Protein 5IW9 (pdb70)

Nearest PDB structures (foldseek):
  5iw9-assembly1_B  TM=9.169E-01  e=1.504E-21  Tequatrovirus T4
  6gj1-assembly1_D  TM=9.034E-01  e=1.159E-07  Escherichia coli
  2xkl-assembly1_A-2  TM=6.663E-01  e=7.249E-01  Mus musculus
  1lc0-assembly1_A  TM=6.093E-01  e=3.597E+00  Rattus norvegicus
  1gcu-assembly1_A  TM=3.928E-01  e=1.187E+00  Rattus norvegicus

Foldseek 3Di:
DDDDDPPVDDDVADPCPCVVVVVVVVVLVVQLVCQAPDDQCPDVVHNRGHFHDDQVLLVDDPCSQVVRQVRSVVNCVVRPVQWDDWGWTWDQPNVQSKIKIKIWTAGPVGRPDIDIDIDIGHD/DDPPPCVDVVHDPCVVVVVVVVVVVLVVQLVVQAPDDQCPPVVHNRGHFPDAQCLLQDDPCSQVVRQVRSVVNCVVRPVQWDDWGWGWDDDNVQSKIWIKIWTAGNVDRPDIDIDIDMGHHD

Organism: Enterobacteria phage T4 (NCBI:txid10665)

B-factor: mean 72.75, std 33.21, range [28.16, 224.14]

GO terms:
  GO:0098025 virus tail, baseplate (C, IDA)

Structure (mmCIF, N/CA/C/O backbone):
data_5IW9
#
_entry.id   5IW9
#
_cell.length_a   69.859
_cell.length_b   69.859
_cell.length_c   222.179
_cell.angle_alpha   90.00
_cell.angle_beta   90.00
_cell.angle_gamma   90.00
#
_symmetry.space_group_name_H-M   'P 41 2 2'
#
loop_
_entity.id
_entity.type
_entity.pdbx_description
1 polymer 'Baseplate wedge protein gp25'
2 water water
#
loop_
_atom_site.group_PDB
_atom_site.id
_atom_site.type_symbol
_atom_site.label_atom_id
_atom_site.label_alt_id
_atom_site.label_comp_id
_atom_site.label_asym_id
_atom_site.label_entity_id
_atom_site.label_seq_id
_atom_site.pdbx_PDB_ins_code
_atom_site.Cartn_x
_atom_site.Cartn_y
_atom_site.Cartn_z
_atom_site.occupancy
_atom_site.B_iso_or_equiv
_atom_site.auth_seq_id
_atom_site.auth_comp_id
_atom_site.auth_asym_id
_atom_site.auth_atom_id
_atom_site.pdbx_PDB_model_num
ATOM 1 N N . ASN A 1 2 ? 6.969 -49.298 36.003 1.00 112.92 3 ASN A N 1
ATOM 2 C CA . ASN A 1 2 ? 8.273 -49.010 35.414 1.00 120.38 3 ASN A CA 1
ATOM 3 C C . ASN A 1 2 ? 8.293 -47.621 34.767 1.00 128.65 3 ASN A C 1
ATOM 4 O O . ASN A 1 2 ? 9.133 -46.784 35.104 1.00 121.06 3 ASN A O 1
ATOM 9 N N . ILE A 1 3 ? 7.362 -47.377 33.848 1.00 140.97 4 ILE A N 1
ATOM 10 C CA . ILE A 1 3 ? 7.259 -46.105 33.140 1.00 141.04 4 ILE A CA 1
ATOM 11 C C . ILE A 1 3 ? 5.785 -45.778 32.949 1.00 133.79 4 ILE A C 1
ATOM 12 O O . ILE A 1 3 ? 5.013 -46.621 32.481 1.00 141.30 4 ILE A O 1
ATOM 17 N N . ASN A 1 4 ? 5.394 -44.560 33.321 1.00 119.50 5 ASN A N 1
ATOM 18 C CA . ASN A 1 4 ? 4.051 -44.058 33.047 1.00 106.23 5 ASN A CA 1
ATOM 19 C C . ASN A 1 4 ? 4.020 -43.544 31.613 1.00 104.07 5 ASN A C 1
ATOM 20 O O . ASN A 1 4 ? 4.642 -42.524 31.300 1.00 99.92 5 ASN A O 1
ATOM 25 N N . LYS A 1 5 ? 3.300 -44.250 30.741 1.00 103.80 6 LYS A N 1
ATOM 26 C CA . LYS A 1 5 ? 3.339 -43.960 29.314 1.00 106.47 6 LYS A CA 1
ATOM 27 C C . LYS A 1 5 ? 2.783 -42.571 29.014 1.00 103.59 6 LYS A C 1
ATOM 28 O O . LYS A 1 5 ? 1.824 -42.107 29.636 1.00 100.15 6 LYS A O 1
ATOM 34 N N . LEU A 1 6 ? 3.405 -41.909 28.042 1.00 106.14 7 LEU A N 1
ATOM 35 C CA . LEU A 1 6 ? 3.043 -40.562 27.621 1.00 106.46 7 LEU A CA 1
ATOM 36 C C . LEU A 1 6 ? 2.271 -40.653 26.311 1.00 112.29 7 LEU A C 1
ATOM 37 O O . LEU A 1 6 ? 2.774 -41.211 25.329 1.00 113.42 7 LEU A O 1
ATOM 42 N N . TYR A 1 7 ? 1.052 -40.109 26.296 1.00 113.37 8 TYR A N 1
ATOM 43 C CA . TYR A 1 7 ? 0.193 -40.161 25.112 1.00 124.97 8 TYR A CA 1
ATOM 44 C C . TYR A 1 7 ? 0.698 -39.139 24.097 1.00 134.39 8 TYR A C 1
ATOM 45 O O . TYR A 1 7 ? 0.232 -37.999 24.017 1.00 134.20 8 TYR A O 1
ATOM 54 N N . SER A 1 8 ? 1.685 -39.562 23.309 1.00 145.80 9 SER A N 1
ATOM 55 C CA . SER A 1 8 ? 2.205 -38.768 22.206 1.00 159.73 9 SER A CA 1
ATOM 56 C C . SER A 1 8 ? 1.724 -39.275 20.853 1.00 179.33 9 SER A C 1
ATOM 57 O O . SER A 1 8 ? 2.253 -38.855 19.819 1.00 182.16 9 SER A O 1
ATOM 60 N N . ASP A 1 9 ? 0.734 -40.171 20.841 1.00 192.46 10 ASP A N 1
ATOM 61 C CA . ASP A 1 9 ? 0.205 -40.681 19.580 1.00 207.09 10 ASP A CA 1
ATOM 62 C C . ASP A 1 9 ? -0.528 -39.589 18.810 1.00 205.88 10 ASP A C 1
ATOM 63 O O . ASP A 1 9 ? -0.448 -39.531 17.577 1.00 214.89 10 ASP A O 1
ATOM 68 N N . ILE A 1 10 ? -1.248 -38.721 19.516 1.00 193.66 11 ILE A N 1
ATOM 69 C CA . ILE A 1 10 ? -1.919 -37.565 18.929 1.00 186.53 11 ILE A CA 1
ATOM 70 C C . ILE A 1 10 ? -1.443 -36.340 19.699 1.00 175.55 11 ILE A C 1
ATOM 71 O O . ILE A 1 10 ? -1.750 -36.194 20.888 1.00 168.48 11 ILE A O 1
ATOM 76 N N . ASP A 1 11 ? -0.695 -35.463 19.029 1.00 175.19 12 ASP A N 1
ATOM 77 C CA . ASP A 1 11 ? -0.120 -34.309 19.708 1.00 165.11 12 ASP A CA 1
ATOM 78 C C . ASP A 1 11 ? 0.225 -33.208 18.712 1.00 172.80 12 ASP A C 1
ATOM 79 O O . ASP A 1 11 ? 1.352 -33.164 18.200 1.00 173.13 12 ASP A O 1
ATOM 84 N N . PRO A 1 12 ? -0.711 -32.304 18.405 1.00 124.17 13 PRO A N 1
ATOM 85 C CA . PRO A 1 12 ? -0.403 -31.211 17.473 1.00 125.91 13 PRO A CA 1
ATOM 86 C C . PRO A 1 12 ? 0.015 -29.930 18.180 1.00 127.75 13 PRO A C 1
ATOM 87 O O . PRO A 1 12 ? 1.211 -29.649 18.314 1.00 121.31 13 PRO A O 1
ATOM 91 N N . GLU A 1 13 ? -0.961 -29.142 18.637 1.00 134.55 14 GLU A N 1
ATOM 92 C CA . GLU A 1 13 ? -0.669 -27.851 19.249 1.00 136.42 14 GLU A CA 1
ATOM 93 C C . GLU A 1 13 ? -0.119 -27.970 20.664 1.00 131.48 14 GLU A C 1
ATOM 94 O O . GLU A 1 13 ? 0.300 -26.956 21.234 1.00 132.23 14 GLU A O 1
ATOM 108 N N . LYS A 1 15 ? 2.543 -29.325 21.302 1.00 108.86 16 LYS A N 1
ATOM 109 C CA . LYS A 1 15 ? 3.982 -29.426 21.113 1.00 101.46 16 LYS A CA 1
ATOM 110 C C . LYS A 1 15 ? 4.698 -28.366 21.941 1.00 95.26 16 LYS A C 1
ATOM 111 O O . LYS A 1 15 ? 4.319 -27.190 21.927 1.00 101.16 16 LYS A O 1
ATOM 125 N N . ASP A 1 17 ? 8.696 -26.826 22.987 1.00 67.29 18 ASP A N 1
ATOM 126 C CA . ASP A 1 17 ? 10.122 -26.786 22.668 1.00 64.16 18 ASP A CA 1
ATOM 127 C C . ASP A 1 17 ? 10.834 -26.120 23.841 1.00 60.90 18 ASP A C 1
ATOM 128 O O . ASP A 1 17 ? 10.782 -24.897 24.000 1.00 63.88 18 ASP A O 1
ATOM 133 N N . TRP A 1 18 ? 11.503 -26.928 24.656 1.00 55.33 19 TRP A N 1
ATOM 134 C CA . TRP A 1 18 ? 12.153 -26.453 25.866 1.00 52.67 19 TRP A CA 1
ATOM 135 C C . TRP A 1 18 ? 13.556 -25.914 25.613 1.00 53.32 19 TRP A C 1
ATOM 136 O O . TRP A 1 18 ? 14.241 -25.540 26.570 1.00 50.45 19 TRP A O 1
ATOM 147 N N . ASN A 1 19 ? 13.988 -25.844 24.351 1.00 58.29 20 ASN A N 1
ATOM 148 C CA . ASN A 1 19 ? 15.321 -25.368 24.000 1.00 56.61 20 ASN A CA 1
ATOM 149 C C . ASN A 1 19 ? 15.330 -23.997 23.340 1.00 56.05 20 ASN A C 1
ATOM 150 O O . ASN A 1 19 ? 16.411 -23.499 23.014 1.00 59.96 20 ASN A O 1
ATOM 155 N N . LYS A 1 20 ? 14.167 -23.379 23.124 1.00 60.64 21 LYS A N 1
ATOM 156 C CA . LYS A 1 20 ? 14.116 -22.097 22.424 1.00 60.55 21 LYS A CA 1
ATOM 157 C C . LYS A 1 20 ? 14.989 -21.054 23.113 1.00 55.80 21 LYS A C 1
ATOM 158 O O . LYS A 1 20 ? 15.959 -20.549 22.533 1.00 52.98 21 LYS A O 1
ATOM 164 N N . ASP A 1 21 ? 14.658 -20.726 24.365 1.00 57.65 22 ASP A N 1
ATOM 165 C CA . ASP A 1 21 ? 15.373 -19.672 25.074 1.00 57.09 22 ASP A CA 1
ATOM 166 C C . ASP A 1 21 ? 16.815 -20.061 25.364 1.00 49.42 22 ASP A C 1
ATOM 167 O O . ASP A 1 21 ? 17.690 -19.191 25.398 1.00 52.01 22 ASP A O 1
ATOM 172 N N . VAL A 1 22 ? 17.084 -21.350 25.574 1.00 50.93 23 VAL A N 1
ATOM 173 C CA . VAL A 1 22 ? 18.456 -21.781 25.820 1.00 51.96 23 VAL A CA 1
ATOM 174 C C . VAL A 1 22 ? 19.317 -21.543 24.585 1.00 47.29 23 VAL A C 1
ATOM 175 O O . VAL A 1 22 ? 20.369 -20.899 24.662 1.00 48.62 23 VAL A O 1
ATOM 179 N N . SER A 1 23 ? 18.880 -22.043 23.426 1.00 47.28 24 SER A N 1
ATOM 180 C CA . SER A 1 23 ? 19.693 -21.894 22.221 1.00 47.71 24 SER A CA 1
ATOM 181 C C . SER A 1 23 ? 19.769 -20.442 21.766 1.00 43.79 24 SER A C 1
ATOM 182 O O . SER A 1 23 ? 20.807 -20.012 21.244 1.00 41.61 24 SER A O 1
ATOM 185 N N . ARG A 1 24 ? 18.704 -19.664 21.977 1.00 39.51 25 ARG A N 1
ATOM 186 C CA . ARG A 1 24 ? 18.766 -18.251 21.621 1.00 43.35 25 ARG A CA 1
ATOM 187 C C . ARG A 1 24 ? 19.729 -17.489 22.530 1.00 46.51 25 ARG A C 1
ATOM 188 O O . ARG A 1 24 ? 20.562 -16.708 22.051 1.00 49.80 25 ARG A O 1
ATOM 196 N N . SER A 1 25 ? 19.639 -17.707 23.846 1.00 40.97 26 SER A N 1
ATOM 197 C CA . SER A 1 25 ? 20.502 -16.967 24.764 1.00 44.01 26 SER A CA 1
ATOM 198 C C . SER A 1 25 ? 21.956 -17.414 24.657 1.00 43.70 26 SER A C 1
ATOM 199 O O . SER A 1 25 ? 22.868 -16.592 24.809 1.00 45.78 26 SER A O 1
ATOM 202 N N . LEU A 1 26 ? 22.193 -18.700 24.384 1.00 43.62 27 LEU A N 1
ATOM 203 C CA . LEU A 1 26 ? 23.544 -19.150 24.067 1.00 38.74 27 LEU A CA 1
ATOM 204 C C . LEU A 1 26 ? 24.059 -18.474 22.803 1.00 39.49 27 LEU A C 1
ATOM 205 O O . LEU A 1 26 ? 25.215 -18.034 22.751 1.00 43.07 27 LEU A O 1
ATOM 210 N N . GLY A 1 27 ? 23.216 -18.392 21.770 1.00 38.89 28 GLY A N 1
ATOM 211 C CA . GLY A 1 27 ? 23.612 -17.684 20.562 1.00 34.49 28 GLY A CA 1
ATOM 212 C C . GLY A 1 27 ? 24.022 -16.250 20.841 1.00 38.16 28 GLY A C 1
ATOM 213 O O . GLY A 1 27 ? 25.072 -15.789 20.383 1.00 41.60 28 GLY A O 1
ATOM 214 N N . LEU A 1 28 ? 23.210 -15.533 21.625 1.00 39.27 29 LEU A N 1
ATOM 215 C CA . LEU A 1 28 ? 23.535 -14.144 21.933 1.00 44.44 29 LEU A CA 1
ATOM 216 C C . LEU A 1 28 ? 24.832 -14.042 22.726 1.00 49.22 29 LEU A C 1
ATOM 217 O O . LEU A 1 28 ? 25.663 -13.163 22.460 1.00 51.47 29 LEU A O 1
ATOM 222 N N . ARG A 1 29 ? 25.029 -14.937 23.700 1.00 45.77 30 ARG A N 1
ATOM 223 C CA . ARG A 1 29 ? 26.256 -14.902 24.490 1.00 44.28 30 ARG A CA 1
ATOM 224 C C . ARG A 1 29 ? 27.485 -15.138 23.618 1.00 43.14 30 ARG A C 1
ATOM 225 O O . ARG A 1 29 ? 28.505 -14.447 23.761 1.00 40.73 30 ARG A O 1
ATOM 233 N N . SER A 1 30 ? 27.406 -16.108 22.702 1.00 31.49 31 SER A N 1
ATOM 234 C CA . SER A 1 30 ? 28.543 -16.380 21.832 1.00 38.88 31 SER A CA 1
ATOM 235 C C . SER A 1 30 ? 28.791 -15.227 20.869 1.00 40.97 31 SER A C 1
ATOM 236 O O . SER A 1 30 ? 29.942 -14.978 20.489 1.00 43.34 31 SER A O 1
ATOM 239 N N . ILE A 1 31 ? 27.733 -14.513 20.474 1.00 37.66 32 ILE A N 1
ATOM 240 C CA . ILE A 1 31 ? 27.912 -13.358 19.600 1.00 40.44 32 ILE A CA 1
ATOM 241 C C . ILE A 1 31 ? 28.591 -12.216 20.348 1.00 39.20 32 ILE A C 1
ATOM 242 O O . ILE A 1 31 ? 29.484 -11.554 19.810 1.00 42.24 32 ILE A O 1
ATOM 247 N N . LYS A 1 32 ? 28.183 -11.961 21.594 1.00 35.96 33 LYS A N 1
ATOM 248 C CA . LYS A 1 32 ? 28.820 -10.893 22.362 1.00 39.53 33 LYS A CA 1
ATOM 249 C C . LYS A 1 32 ? 30.289 -11.205 22.633 1.00 41.93 33 LYS A C 1
ATOM 250 O O . LYS A 1 32 ? 31.156 -10.330 22.482 1.00 41.98 33 LYS A O 1
ATOM 256 N N . ASN A 1 33 ? 30.593 -12.451 23.010 1.00 37.02 34 ASN A N 1
ATOM 257 C CA . ASN A 1 33 ? 31.993 -12.824 23.198 1.00 42.38 34 ASN A CA 1
ATOM 258 C C . ASN A 1 33 ? 32.779 -12.727 21.891 1.00 42.63 34 ASN A C 1
ATOM 259 O O . ASN A 1 33 ? 33.940 -12.292 21.884 1.00 45.19 34 ASN A O 1
ATOM 264 N N . SER A 1 34 ? 32.158 -13.113 20.773 1.00 39.35 35 SER A N 1
ATOM 265 C CA . SER A 1 34 ? 32.809 -12.960 19.475 1.00 38.51 35 SER A CA 1
ATOM 266 C C . SER A 1 34 ? 33.126 -11.496 19.187 1.00 41.57 35 SER A C 1
ATOM 267 O O . SER A 1 34 ? 34.229 -11.168 18.728 1.00 43.15 35 SER A O 1
ATOM 270 N N . LEU A 1 35 ? 32.169 -10.603 19.457 1.00 42.69 36 LEU A N 1
ATOM 271 C CA . LEU A 1 35 ? 32.396 -9.171 19.292 1.00 43.76 36 LEU A CA 1
ATOM 272 C C . LEU A 1 35 ? 33.594 -8.708 20.107 1.00 46.60 36 LEU A C 1
ATOM 273 O O . LEU A 1 35 ? 34.480 -8.014 19.592 1.00 50.85 36 LEU A O 1
ATOM 278 N N . LEU A 1 36 ? 33.633 -9.082 21.390 1.00 43.10 37 LEU A N 1
ATOM 279 C CA . LEU A 1 36 ?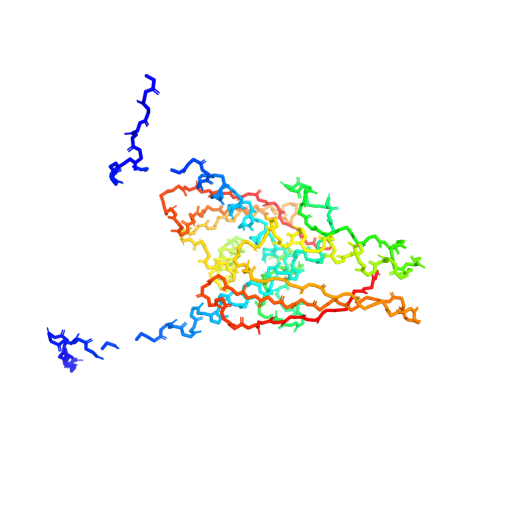 34.743 -8.662 22.240 1.00 41.63 37 LEU A CA 1
ATOM 280 C C . LEU A 1 36 ? 36.078 -9.148 21.686 1.00 46.21 37 LEU A C 1
ATOM 281 O O . LEU A 1 36 ? 37.057 -8.389 21.647 1.00 43.81 37 LEU A O 1
ATOM 286 N N . GLY A 1 37 ? 36.135 -10.408 21.248 1.00 37.00 38 GLY A N 1
ATOM 287 C CA . GLY A 1 37 ? 37.365 -10.915 20.659 1.00 41.70 38 GLY A CA 1
ATOM 288 C C . GLY A 1 37 ? 37.775 -10.158 19.409 1.00 47.10 38 GLY A C 1
ATOM 289 O O . GLY A 1 37 ? 38.962 -9.910 19.184 1.00 53.54 38 GLY A O 1
ATOM 290 N N . ILE A 1 38 ? 36.800 -9.776 18.581 1.00 44.64 39 ILE A N 1
ATOM 291 C CA . ILE A 1 38 ? 37.113 -9.021 17.370 1.00 44.23 39 ILE A CA 1
ATOM 292 C C . ILE A 1 38 ? 37.675 -7.649 17.725 1.00 47.91 39 ILE A C 1
ATOM 293 O O . ILE A 1 38 ? 38.676 -7.203 17.150 1.00 45.66 39 ILE A O 1
ATOM 298 N N . ILE A 1 39 ? 37.050 -6.966 18.684 1.00 48.09 40 ILE A N 1
ATOM 299 C CA . ILE A 1 39 ? 37.433 -5.593 18.993 1.00 54.23 40 ILE A CA 1
ATOM 300 C C . ILE A 1 39 ? 38.782 -5.547 19.703 1.00 54.55 40 ILE A C 1
ATOM 301 O O . ILE A 1 39 ? 39.609 -4.669 19.428 1.00 57.85 40 ILE A O 1
ATOM 306 N N . THR A 1 40 ? 39.034 -6.484 20.615 1.00 51.37 41 THR A N 1
ATOM 307 C CA . THR A 1 40 ? 40.230 -6.420 21.448 1.00 50.15 41 THR A CA 1
ATOM 308 C C . THR A 1 40 ? 41.441 -7.119 20.840 1.00 54.26 41 THR A C 1
ATOM 309 O O . THR A 1 40 ? 42.514 -7.098 21.450 1.00 54.94 41 THR A O 1
ATOM 313 N N . THR A 1 41 ? 41.309 -7.739 19.672 1.00 57.78 42 THR A N 1
ATOM 314 C CA . THR A 1 41 ? 42.455 -8.339 19.002 1.00 54.35 42 THR A CA 1
ATOM 315 C C . THR A 1 41 ? 43.070 -7.325 18.047 1.00 54.48 42 THR A C 1
ATOM 316 O O . THR A 1 41 ? 42.372 -6.756 17.202 1.00 53.85 42 THR A O 1
ATOM 320 N N . ARG A 1 42 ? 44.371 -7.088 18.198 1.00 53.99 43 ARG A N 1
ATOM 321 C CA . ARG A 1 42 ? 45.064 -6.124 17.353 1.00 58.89 43 ARG A CA 1
ATOM 322 C C . ARG A 1 42 ? 45.170 -6.664 15.932 1.00 59.43 43 ARG A C 1
ATOM 323 O O . ARG A 1 42 ? 45.683 -7.767 15.716 1.00 58.20 43 ARG A O 1
ATOM 331 N N . LYS A 1 43 ? 44.680 -5.890 14.966 1.00 53.46 44 LYS A N 1
ATOM 332 C CA . LYS A 1 43 ? 44.704 -6.324 13.577 1.00 57.52 44 LYS A CA 1
ATOM 333 C C . LYS A 1 43 ? 46.138 -6.537 13.109 1.00 58.00 44 LYS A C 1
ATOM 334 O O . LYS A 1 43 ? 46.997 -5.667 13.280 1.00 63.23 44 LYS A O 1
ATOM 340 N N . GLY A 1 44 ? 46.396 -7.706 12.528 1.00 61.51 45 GLY A N 1
ATOM 341 C CA . GLY A 1 44 ? 47.722 -8.080 12.088 1.00 54.02 45 GLY A CA 1
ATOM 342 C C . GLY A 1 44 ? 48.502 -8.928 13.070 1.00 53.44 45 GLY A C 1
ATOM 343 O O . GLY A 1 44 ? 49.551 -9.467 12.697 1.00 54.23 45 GLY A O 1
ATOM 344 N N . SER A 1 45 ? 48.025 -9.066 14.309 1.00 52.46 46 SER A N 1
ATOM 345 C CA . SER A 1 45 ? 48.749 -9.832 15.317 1.00 60.54 46 SER A CA 1
ATOM 346 C C . SER A 1 45 ? 48.511 -11.330 15.201 1.00 58.16 46 SER A C 1
ATOM 347 O O . SER A 1 45 ? 49.328 -12.115 15.692 1.00 56.77 46 SER A O 1
ATOM 350 N N . ARG A 1 46 ? 47.415 -11.740 14.568 1.00 56.48 47 ARG A N 1
ATOM 351 C CA . ARG A 1 46 ? 47.085 -13.150 14.439 1.00 50.52 47 ARG A CA 1
ATOM 352 C C . ARG A 1 46 ? 47.687 -13.669 13.140 1.00 53.03 47 ARG A C 1
ATOM 353 O O . ARG A 1 46 ? 47.222 -13.280 12.058 1.00 55.36 47 ARG A O 1
ATOM 361 N N . PRO A 1 47 ? 48.714 -14.524 13.186 1.00 55.89 48 PRO A N 1
ATOM 362 C CA . PRO A 1 47 ? 49.403 -14.905 11.939 1.00 53.32 48 PRO A CA 1
ATOM 363 C C . PRO A 1 47 ? 48.557 -15.756 11.009 1.00 54.36 48 PRO A C 1
ATOM 364 O O . PRO A 1 47 ? 48.767 -15.712 9.790 1.00 53.37 48 PRO A O 1
ATOM 368 N N . PHE A 1 48 ? 47.615 -16.536 11.542 1.00 54.29 49 PHE A N 1
ATOM 369 C CA . PHE A 1 48 ? 46.737 -17.332 10.695 1.00 54.35 49 PHE A CA 1
ATOM 370 C C . PHE A 1 48 ? 45.769 -16.469 9.899 1.00 51.30 49 PHE A C 1
ATOM 371 O O . PHE A 1 48 ? 45.234 -16.930 8.886 1.00 50.99 49 PHE A O 1
ATOM 379 N N . ASP A 1 49 ? 45.535 -15.234 10.337 1.00 49.15 50 ASP A N 1
ATOM 380 C CA . ASP A 1 49 ? 44.619 -14.324 9.652 1.00 44.05 50 ASP A CA 1
ATOM 381 C C . ASP A 1 49 ? 45.042 -12.906 9.993 1.00 50.39 50 ASP A C 1
ATOM 382 O O . ASP A 1 49 ? 44.535 -12.298 10.947 1.00 50.48 50 ASP A O 1
ATOM 387 N N . PRO A 1 50 ? 45.984 -12.341 9.231 1.00 53.37 51 PRO A N 1
ATOM 388 C CA . PRO A 1 50 ? 46.448 -10.971 9.517 1.00 53.07 51 PRO A CA 1
ATOM 389 C C . PRO A 1 50 ? 45.36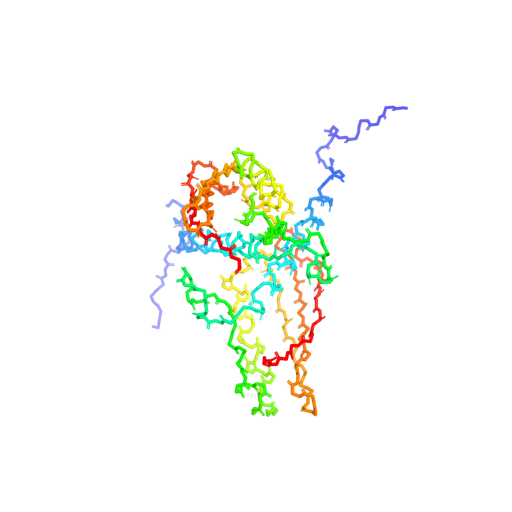7 -9.915 9.360 1.00 49.41 51 PRO A C 1
ATOM 390 O O . PRO A 1 50 ? 45.578 -8.774 9.790 1.00 52.20 51 PRO A O 1
ATOM 394 N N . GLU A 1 51 ? 44.229 -10.250 8.757 1.00 47.61 52 GLU A N 1
ATOM 395 C CA . GLU A 1 51 ? 43.126 -9.314 8.598 1.00 52.19 52 GLU A CA 1
ATOM 396 C C . GLU A 1 51 ? 42.210 -9.258 9.813 1.00 49.37 52 GLU A C 1
ATOM 397 O O . GLU A 1 51 ? 41.407 -8.325 9.921 1.00 50.14 52 GLU A O 1
ATOM 403 N N . PHE A 1 52 ? 42.307 -10.225 10.722 1.00 45.39 53 PHE A N 1
ATOM 404 C CA . PHE A 1 52 ? 41.401 -10.290 11.859 1.00 46.71 53 PHE A CA 1
ATOM 405 C C . PHE A 1 52 ? 41.773 -9.254 12.912 1.00 45.54 53 PHE A C 1
ATOM 406 O O . PHE A 1 52 ? 42.948 -9.078 13.247 1.00 46.03 53 PHE A O 1
ATOM 414 N N . GLY A 1 53 ? 40.763 -8.572 13.432 1.00 46.27 54 GLY A N 1
ATOM 415 C CA . GLY A 1 53 ? 40.935 -7.649 14.534 1.00 46.48 54 GLY A CA 1
ATOM 416 C C . GLY A 1 53 ? 40.684 -6.209 14.124 1.00 53.07 54 GLY A C 1
ATOM 417 O O . GLY A 1 53 ? 40.221 -5.909 13.020 1.00 55.87 54 GLY A O 1
ATOM 418 N N . CYS A 1 54 ? 41.007 -5.308 15.048 1.00 53.77 55 CYS A N 1
ATOM 419 C CA . CYS A 1 54 ? 40.828 -3.879 14.846 1.00 60.37 55 CYS A CA 1
ATOM 420 C C . CYS A 1 54 ? 42.157 -3.153 15.000 1.00 68.19 55 CYS A C 1
ATOM 421 O O . CYS A 1 54 ? 43.028 -3.567 15.772 1.00 61.19 55 CYS A O 1
ATOM 424 N N . ASP A 1 55 ? 42.300 -2.061 14.253 1.00 78.23 56 ASP A N 1
ATOM 425 C CA . ASP A 1 55 ? 43.494 -1.222 14.306 1.00 89.11 56 ASP A CA 1
ATOM 426 C C . ASP A 1 55 ? 43.272 -0.168 15.384 1.00 85.04 56 ASP A C 1
ATOM 427 O O . ASP A 1 55 ? 42.612 0.847 15.153 1.00 92.16 56 ASP A O 1
ATOM 432 N N . LEU A 1 56 ? 43.816 -0.417 16.577 1.00 103.44 57 LEU A N 1
ATOM 433 C CA . LEU A 1 56 ? 43.672 0.481 17.719 1.00 94.88 57 LEU A CA 1
ATOM 434 C C . LEU A 1 56 ? 45.060 0.725 18.316 1.00 95.07 57 LEU A C 1
ATOM 435 O O . LEU A 1 56 ? 45.374 0.272 19.419 1.00 94.45 57 LEU A O 1
ATOM 440 N N . SER A 1 57 ? 45.893 1.450 17.574 1.00 94.95 58 SER A N 1
ATOM 441 C CA . SER A 1 57 ? 47.241 1.744 18.031 1.00 100.85 58 SER A CA 1
ATOM 442 C C . SER A 1 57 ? 47.210 2.698 19.223 1.00 101.75 58 SER A C 1
ATOM 443 O O . SER A 1 57 ? 46.202 3.352 19.509 1.00 96.14 58 SER A O 1
ATOM 446 N N . ASP A 1 58 ? 48.342 2.770 19.927 1.00 106.72 59 ASP A N 1
ATOM 447 C CA . ASP A 1 58 ? 48.429 3.636 21.097 1.00 104.37 59 ASP A CA 1
ATOM 448 C C . ASP A 1 58 ? 48.423 5.110 20.712 1.00 105.94 59 ASP A C 1
ATOM 449 O O . ASP A 1 58 ? 47.911 5.941 21.471 1.00 102.96 59 ASP A O 1
ATOM 454 N N . GLN A 1 59 ? 48.982 5.454 19.547 1.00 111.37 60 GLN A N 1
ATOM 455 C CA . GLN A 1 59 ? 48.927 6.838 19.086 1.00 116.52 60 GLN A CA 1
ATOM 456 C C . GLN A 1 59 ? 47.491 7.300 18.881 1.00 110.90 60 GLN A C 1
ATOM 457 O O . GLN A 1 59 ? 47.197 8.495 19.008 1.00 110.83 60 GLN A O 1
ATOM 463 N N . LEU A 1 60 ? 46.587 6.370 18.566 1.00 104.16 61 LEU A N 1
ATOM 464 C CA . LEU A 1 60 ? 45.181 6.718 18.408 1.00 98.06 61 LEU A CA 1
ATOM 465 C C . LEU A 1 60 ? 44.570 7.184 19.724 1.00 96.78 61 LEU A C 1
ATOM 466 O O . LEU A 1 60 ? 43.629 7.986 19.723 1.00 93.52 61 LEU A O 1
ATOM 471 N N . PHE A 1 61 ? 45.093 6.700 20.852 1.00 99.88 62 PHE A N 1
ATOM 472 C CA . PHE A 1 61 ? 44.634 7.138 22.164 1.00 97.99 62 PHE A CA 1
ATOM 473 C C . PHE A 1 61 ? 45.426 8.323 22.696 1.00 94.9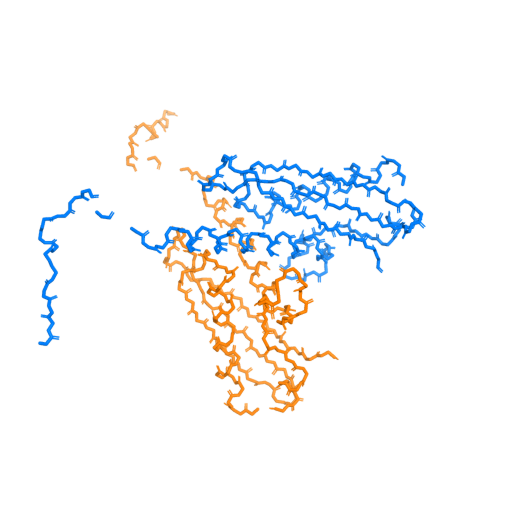3 62 PHE A C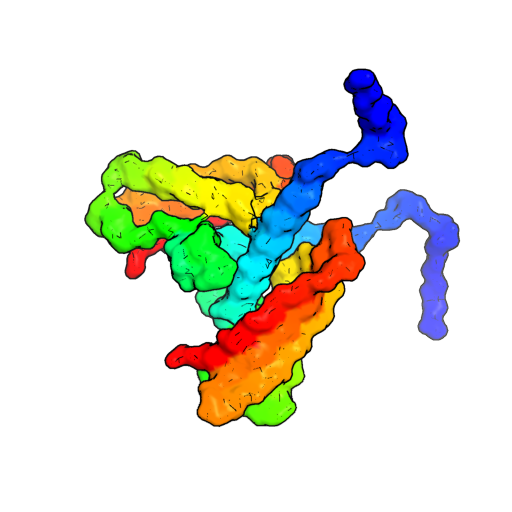 1
ATOM 474 O O . PHE A 1 61 ? 44.879 9.134 23.453 1.00 98.30 62 PHE A O 1
ATOM 482 N N . GLU A 1 62 ? 46.700 8.443 22.318 1.00 97.27 63 GLU A N 1
ATOM 483 C CA . GLU A 1 62 ? 47.515 9.560 22.783 1.00 99.83 63 GLU A CA 1
ATOM 484 C C . GLU A 1 62 ? 47.195 10.851 22.041 1.00 98.67 63 GLU A C 1
ATOM 485 O O . GLU A 1 62 ? 47.330 11.938 22.613 1.00 100.10 63 GLU A O 1
ATOM 491 N N . ASN A 1 63 ? 46.774 10.756 20.785 1.00 96.38 64 ASN A N 1
ATOM 492 C CA . ASN A 1 63 ? 46.474 11.918 19.951 1.00 99.29 64 ASN A CA 1
ATOM 493 C C . ASN A 1 63 ? 45.002 11.863 19.547 1.00 92.11 64 ASN A C 1
ATOM 494 O O . ASN A 1 63 ? 44.667 11.599 18.390 1.00 90.39 64 ASN A O 1
ATOM 507 N N . THR A 1 65 ? 41.358 13.196 18.625 1.00 86.29 66 THR A N 1
ATOM 508 C CA . THR A 1 65 ? 40.748 14.299 17.899 1.00 91.44 66 THR A CA 1
ATOM 509 C C . THR A 1 65 ? 39.275 13.997 17.670 1.00 93.62 66 THR A C 1
ATOM 510 O O . THR A 1 65 ? 38.835 12.855 17.838 1.00 98.32 66 THR A O 1
ATOM 514 N N . PRO A 1 66 ? 38.475 15.004 17.295 1.00 99.84 67 PRO A N 1
ATOM 515 C CA . PRO A 1 66 ? 37.058 14.750 16.989 1.00 103.06 67 PRO A CA 1
ATOM 516 C C . PRO A 1 66 ? 36.822 13.880 15.761 1.00 102.32 67 PRO A C 1
ATOM 517 O O . PRO A 1 66 ? 35.660 13.613 15.434 1.00 106.69 67 PRO A O 1
ATOM 521 N N . LEU A 1 67 ? 37.870 13.436 15.067 1.00 98.14 68 LEU A N 1
ATOM 522 C CA . LEU A 1 67 ? 37.732 12.472 13.983 1.00 95.94 68 LEU A CA 1
ATOM 523 C C . LEU A 1 67 ? 38.067 11.051 14.414 1.00 93.82 68 LEU A C 1
ATOM 524 O O . LEU A 1 67 ? 37.703 10.097 13.708 1.00 95.25 68 LEU A O 1
ATOM 529 N N . THR A 1 68 ? 38.749 10.902 15.554 1.00 76.65 69 THR A N 1
ATOM 530 C CA . THR A 1 68 ? 39.076 9.578 16.074 1.00 80.68 69 THR A CA 1
ATOM 531 C C . THR A 1 68 ? 37.823 8.731 16.252 1.00 73.31 69 THR A C 1
ATOM 532 O O . THR A 1 68 ? 37.810 7.548 15.894 1.00 77.66 69 THR A O 1
ATOM 536 N N . ALA A 1 69 ? 36.754 9.326 16.786 1.00 70.18 70 ALA A N 1
ATOM 537 C CA . ALA A 1 69 ? 35.519 8.581 17.012 1.00 72.56 70 ALA A CA 1
ATOM 538 C C . ALA A 1 69 ? 34.982 7.996 15.711 1.00 75.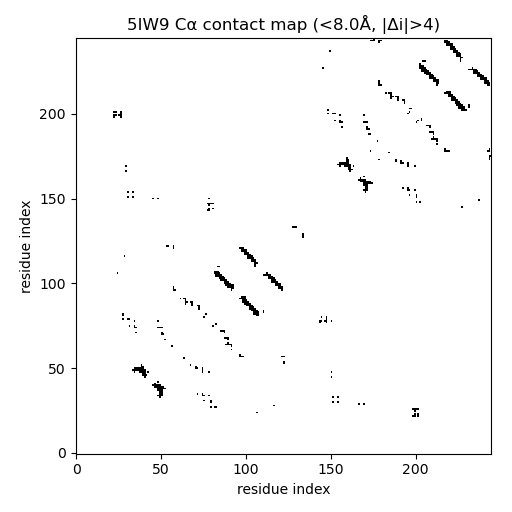25 70 ALA A C 1
ATOM 539 O O . ALA A 1 69 ? 34.612 6.818 15.653 1.00 78.01 70 ALA A O 1
ATOM 541 N N . ASP A 1 70 ? 34.950 8.802 14.650 1.00 78.04 71 ASP A N 1
ATOM 542 C CA . ASP A 1 70 ? 34.376 8.339 13.391 1.00 81.76 71 ASP A CA 1
ATOM 543 C C . ASP A 1 70 ? 35.258 7.288 12.727 1.00 77.60 71 ASP A C 1
ATOM 544 O O . ASP A 1 70 ? 34.751 6.292 12.191 1.00 79.17 71 ASP A O 1
ATOM 549 N N . THR A 1 71 ? 36.581 7.483 12.757 1.00 72.22 72 THR A N 1
ATOM 550 C CA . THR A 1 71 ? 37.459 6.494 12.137 1.00 71.17 72 THR A CA 1
ATOM 551 C C . THR A 1 71 ? 37.405 5.163 12.880 1.00 67.11 72 THR A C 1
ATOM 552 O O . THR A 1 71 ? 37.346 4.098 12.252 1.00 71.29 72 THR A O 1
ATOM 556 N N . VAL A 1 72 ? 37.413 5.203 14.215 1.00 62.36 73 VAL A N 1
ATOM 557 C CA . VAL A 1 72 ? 37.290 3.975 14.998 1.00 61.06 73 VAL A CA 1
ATOM 558 C C . VAL A 1 72 ? 35.933 3.322 14.755 1.00 62.29 73 VAL A C 1
ATOM 559 O O . VAL A 1 72 ? 35.819 2.090 14.711 1.00 60.54 73 VAL A O 1
ATOM 563 N N . GLU A 1 73 ? 34.887 4.133 14.579 1.00 65.87 74 GLU A N 1
ATOM 564 C CA . GLU A 1 73 ? 33.570 3.586 14.269 1.00 65.50 74 GLU A CA 1
ATOM 565 C C . GLU A 1 73 ? 33.593 2.803 12.962 1.00 63.58 74 GLU A C 1
ATOM 566 O O . GLU A 1 73 ? 33.104 1.668 12.898 1.00 62.98 74 GLU A O 1
ATOM 572 N N . ARG A 1 74 ? 34.160 3.392 11.904 1.00 64.68 75 ARG A N 1
ATOM 573 C CA . ARG A 1 74 ? 34.238 2.678 10.631 1.00 67.25 75 ARG A CA 1
ATOM 574 C C . ARG A 1 74 ? 35.093 1.421 10.750 1.00 64.46 75 ARG A C 1
ATOM 575 O O . ARG A 1 74 ? 34.731 0.359 10.224 1.00 59.99 75 ARG A O 1
ATOM 583 N N . ASN A 1 75 ? 36.231 1.523 11.442 1.00 60.76 76 ASN A N 1
ATOM 584 C CA . ASN A 1 75 ? 37.113 0.375 11.622 1.00 61.88 76 ASN A CA 1
ATOM 585 C C . ASN A 1 75 ? 36.376 -0.787 12.278 1.00 60.71 76 ASN A C 1
ATOM 586 O O . ASN A 1 75 ? 36.370 -1.916 11.763 1.00 59.21 76 ASN A O 1
ATOM 591 N N . ILE A 1 76 ? 35.732 -0.519 13.417 1.00 58.74 77 ILE A N 1
ATOM 592 C CA . ILE A 1 76 ? 35.027 -1.568 14.144 1.00 53.98 77 ILE A CA 1
ATOM 593 C C . ILE A 1 76 ? 33.875 -2.116 13.313 1.00 52.70 77 ILE A C 1
ATOM 594 O O . ILE A 1 76 ? 33.668 -3.334 13.247 1.00 54.37 77 ILE A O 1
ATOM 599 N N . GLU A 1 77 ? 33.117 -1.234 12.656 1.00 56.73 78 GLU A N 1
ATOM 600 C CA . GLU A 1 77 ? 31.985 -1.687 11.850 1.00 60.22 78 GLU A CA 1
ATOM 601 C C . GLU A 1 77 ? 32.433 -2.647 10.755 1.00 56.85 78 GLU A C 1
ATOM 602 O O . GLU A 1 77 ? 31.827 -3.709 10.558 1.00 53.92 78 GLU A O 1
ATOM 608 N N . SER A 1 78 ? 33.505 -2.297 10.036 1.00 49.89 79 SER A N 1
ATOM 609 C CA . SER A 1 78 ? 33.975 -3.175 8.969 1.00 54.81 79 SER A CA 1
ATOM 610 C C . SER A 1 78 ? 34.502 -4.492 9.531 1.00 55.58 79 SER A C 1
ATOM 611 O O . SER A 1 78 ? 34.260 -5.560 8.952 1.00 50.93 79 SER A O 1
ATOM 614 N N . ALA A 1 79 ? 35.211 -4.441 10.664 1.00 42.69 80 ALA A N 1
ATOM 615 C CA . ALA A 1 79 ? 35.688 -5.678 11.282 1.00 45.60 80 ALA A CA 1
ATOM 616 C C . ALA A 1 79 ? 34.529 -6.593 11.667 1.00 47.35 80 ALA A C 1
ATOM 617 O O . ALA A 1 79 ? 34.585 -7.810 11.444 1.00 47.47 80 ALA A O 1
ATOM 619 N N . VAL A 1 80 ? 33.466 -6.024 12.240 1.00 48.65 81 VAL A N 1
ATOM 620 C CA . VAL A 1 80 ? 32.324 -6.824 12.670 1.00 44.45 81 VAL A CA 1
ATOM 621 C C . VAL A 1 80 ? 31.589 -7.400 11.467 1.00 46.59 81 VAL A C 1
ATOM 622 O O . VAL A 1 80 ? 31.157 -8.559 11.484 1.00 45.41 81 VAL A O 1
ATOM 626 N N . ARG A 1 81 ? 31.428 -6.602 10.407 1.00 47.75 82 ARG A N 1
ATOM 627 C CA . ARG A 1 81 ? 30.803 -7.119 9.195 1.00 49.89 82 ARG A CA 1
ATOM 628 C C . ARG A 1 81 ? 31.627 -8.242 8.583 1.00 51.11 82 ARG A C 1
ATOM 629 O O . ARG A 1 81 ? 31.067 -9.188 8.016 1.00 48.29 82 ARG A O 1
ATOM 637 N N . ASN A 1 82 ? 32.952 -8.166 8.704 1.00 47.32 83 ASN A N 1
ATOM 638 C CA . ASN A 1 82 ? 33.813 -9.176 8.106 1.00 45.64 83 ASN A CA 1
ATOM 639 C C . ASN A 1 82 ? 33.900 -10.451 8.939 1.00 45.76 83 ASN A C 1
ATOM 640 O O . ASN A 1 82 ? 34.116 -11.531 8.377 1.00 42.86 83 ASN A O 1
ATOM 645 N N . TYR A 1 83 ? 33.741 -10.365 10.265 1.00 38.78 84 TYR A N 1
ATOM 646 C CA . TYR A 1 83 ? 34.075 -11.502 11.115 1.00 41.63 84 TYR A CA 1
ATOM 647 C C . TYR A 1 83 ? 32.957 -11.935 12.060 1.00 41.87 84 TYR A C 1
ATOM 648 O O . TYR A 1 83 ? 33.172 -12.842 12.873 1.00 41.22 84 TYR A O 1
ATOM 657 N N . GLU A 1 84 ? 31.771 -11.343 11.968 1.00 38.90 85 GLU A N 1
ATOM 658 C CA . GLU A 1 84 ? 30.610 -11.790 12.739 1.00 39.95 85 GLU A CA 1
ATOM 659 C C . GLU A 1 84 ? 29.372 -11.682 11.864 1.00 40.01 85 GLU A C 1
ATOM 660 O O . GLU A 1 84 ? 28.597 -10.725 11.965 1.00 42.50 85 GLU A O 1
ATOM 666 N N . PRO A 1 85 ? 29.151 -12.661 10.982 1.00 42.18 86 PRO A N 1
ATOM 667 C CA . PRO A 1 85 ? 28.022 -12.569 10.041 1.00 42.70 86 PRO A CA 1
ATOM 668 C C . PRO A 1 85 ? 26.662 -12.817 10.675 1.00 42.98 86 PRO A C 1
ATOM 669 O O . PRO A 1 85 ? 25.647 -12.645 9.990 1.00 51.19 86 PRO A O 1
ATOM 673 N N . ARG A 1 86 ? 26.601 -13.215 11.946 1.00 46.42 87 ARG A N 1
ATOM 674 C CA . ARG A 1 86 ? 25.322 -13.421 12.614 1.00 47.54 87 ARG A CA 1
ATOM 675 C C . ARG A 1 86 ? 24.665 -12.118 13.053 1.00 51.51 87 ARG A C 1
ATOM 676 O O . ARG A 1 86 ? 23.514 -12.142 13.503 1.00 53.31 87 ARG A O 1
ATOM 684 N N . ILE A 1 87 ? 25.357 -10.991 12.929 1.00 53.59 88 ILE A N 1
ATOM 685 C CA . ILE A 1 87 ? 24.814 -9.692 13.309 1.00 53.00 88 ILE A CA 1
ATOM 686 C C . ILE A 1 87 ? 24.110 -9.075 12.108 1.00 55.86 88 ILE A C 1
ATOM 687 O O . ILE A 1 87 ? 24.698 -8.945 11.028 1.00 56.59 88 ILE A O 1
ATOM 692 N N . ASP A 1 88 ? 22.846 -8.697 12.297 1.00 59.70 89 ASP A N 1
ATOM 693 C CA . ASP A 1 88 ? 22.056 -8.078 11.240 1.00 65.75 89 ASP A CA 1
ATOM 694 C C . ASP A 1 88 ? 22.247 -6.567 11.241 1.00 61.06 89 ASP A C 1
ATOM 695 O O . ASP A 1 88 ? 23.138 -6.047 10.563 1.00 57.27 89 ASP A O 1
ATOM 700 N N . LYS A 1 89 ? 21.415 -5.856 11.995 1.00 61.84 90 LYS A N 1
ATOM 701 C CA . LYS A 1 89 ? 21.565 -4.414 12.114 1.00 63.93 90 LYS A CA 1
ATOM 702 C C . LYS A 1 89 ? 22.741 -4.094 13.027 1.00 61.29 90 LYS A C 1
ATOM 703 O O . LYS A 1 89 ? 22.963 -4.766 14.039 1.00 62.65 90 LYS A O 1
ATOM 709 N N . LEU A 1 90 ? 23.509 -3.073 12.657 1.00 57.05 91 LEU A N 1
ATOM 710 C CA . LEU A 1 90 ? 24.728 -2.737 13.375 1.00 55.64 91 LEU A CA 1
ATOM 711 C C . LEU A 1 90 ? 24.905 -1.228 13.419 1.00 59.72 91 LEU A C 1
ATOM 712 O O . LEU A 1 90 ? 24.721 -0.541 12.411 1.00 69.37 91 LEU A O 1
ATOM 717 N N . ALA A 1 91 ? 25.261 -0.724 14.596 1.00 57.29 92 ALA A N 1
ATOM 718 C CA . ALA A 1 91 ? 25.533 0.694 14.796 1.00 57.19 92 ALA A CA 1
ATOM 719 C C . ALA A 1 91 ? 26.579 0.812 15.892 1.00 56.76 92 ALA A C 1
ATOM 720 O O . ALA A 1 91 ? 26.383 0.291 16.994 1.00 57.37 92 ALA A O 1
ATOM 722 N N . VAL A 1 92 ? 27.685 1.479 15.580 1.00 56.66 93 VAL A N 1
ATOM 723 C CA . VAL A 1 92 ? 28.800 1.654 16.501 1.00 54.52 93 VAL A CA 1
ATOM 724 C C . VAL A 1 92 ? 28.940 3.140 16.797 1.00 58.09 93 VAL A C 1
ATOM 725 O O . VAL A 1 92 ? 28.956 3.963 15.875 1.00 62.66 93 VAL A O 1
ATOM 729 N N . ASN A 1 93 ? 29.029 3.480 18.080 1.00 60.79 94 ASN A N 1
ATOM 730 C CA . ASN A 1 93 ? 29.225 4.853 18.520 1.00 63.52 94 ASN A CA 1
ATOM 731 C C . ASN A 1 93 ? 30.421 4.903 19.455 1.00 60.66 94 ASN A C 1
ATOM 732 O O . ASN A 1 93 ? 30.459 4.182 20.455 1.00 60.05 94 ASN A O 1
ATOM 737 N N . VAL A 1 94 ? 31.394 5.751 19.132 1.00 64.05 95 VAL A N 1
ATOM 738 C CA . VAL A 1 94 ? 32.616 5.891 19.915 1.00 64.64 95 VAL A CA 1
ATOM 739 C C . VAL A 1 94 ? 32.607 7.255 20.591 1.00 67.01 95 VAL A C 1
ATOM 740 O O . VAL A 1 94 ? 32.433 8.285 19.930 1.00 70.97 95 VAL A O 1
ATOM 744 N N . ILE A 1 95 ? 32.786 7.256 21.904 1.00 64.21 96 ILE A N 1
ATOM 745 C CA . ILE A 1 95 ? 32.867 8.458 22.726 1.00 66.75 96 ILE A CA 1
ATOM 746 C C . ILE A 1 95 ? 34.327 8.657 23.115 1.00 66.51 96 ILE A C 1
ATOM 747 O O . ILE A 1 95 ? 34.887 7.820 23.836 1.00 62.78 96 ILE A O 1
ATOM 752 N N . PRO A 1 96 ? 34.979 9.734 22.675 1.00 65.83 97 PRO A N 1
ATOM 753 C CA . PRO A 1 96 ? 36.357 10.003 23.112 1.00 63.82 97 PRO A CA 1
ATOM 754 C C . PRO A 1 96 ? 36.358 10.665 24.483 1.00 66.96 97 PRO A C 1
ATOM 755 O O . PRO A 1 96 ? 35.807 11.754 24.660 1.00 75.73 97 PRO A O 1
ATOM 759 N N . VAL A 1 97 ? 36.964 9.997 25.459 1.00 64.82 98 VAL A N 1
ATOM 760 C CA . VAL A 1 97 ? 37.107 10.528 26.812 1.00 64.04 98 VAL A CA 1
ATOM 761 C C . VAL A 1 97 ? 38.525 11.076 26.909 1.00 64.63 98 VAL A C 1
ATOM 762 O O . VAL A 1 97 ? 39.475 10.339 27.202 1.00 71.51 98 VAL A O 1
ATOM 766 N N . TYR A 1 98 ? 38.663 12.381 26.654 1.00 67.31 99 TYR A N 1
ATOM 767 C CA . TYR A 1 98 ? 39.982 12.984 26.497 1.00 72.50 99 TYR A CA 1
ATOM 768 C C . TYR A 1 98 ? 40.736 13.081 27.818 1.00 77.13 99 TYR A C 1
ATOM 769 O O . TYR A 1 98 ? 41.968 12.979 27.829 1.00 78.78 99 TYR A O 1
ATOM 778 N N . ASP A 1 99 ? 40.029 13.290 28.932 1.00 80.41 100 ASP A N 1
ATOM 779 C CA . ASP A 1 99 ? 40.712 13.559 30.194 1.00 85.58 100 ASP A CA 1
ATOM 780 C C . ASP A 1 99 ? 41.438 12.329 30.732 1.00 84.93 100 ASP A C 1
ATOM 781 O O . ASP A 1 99 ? 42.468 12.468 31.402 1.00 85.25 100 ASP A O 1
ATOM 786 N N . ASP A 1 100 ? 40.932 11.126 30.460 1.00 86.58 101 ASP A N 1
ATOM 787 C CA . ASP A 1 100 ? 41.622 9.899 30.843 1.00 89.53 101 ASP A CA 1
ATOM 788 C C . ASP A 1 100 ? 42.169 9.139 29.641 1.00 90.37 101 ASP A C 1
ATOM 789 O O . ASP A 1 100 ? 42.675 8.022 29.803 1.00 92.06 101 ASP A O 1
ATOM 794 N N . TYR A 1 101 ? 42.071 9.715 28.440 1.00 88.79 102 TYR A N 1
ATOM 795 C CA . TYR A 1 101 ? 42.621 9.122 27.220 1.00 87.14 102 TYR A CA 1
ATOM 796 C C . TYR A 1 101 ? 42.034 7.734 26.963 1.00 82.08 102 TYR A C 1
ATOM 797 O O . TYR A 1 101 ? 42.751 6.774 26.668 1.00 80.88 102 TYR A O 1
ATOM 806 N N . THR A 1 102 ? 40.711 7.628 27.073 1.00 74.40 103 THR A N 1
ATOM 807 C CA . THR A 1 102 ? 40.041 6.361 26.815 1.00 68.61 103 THR A CA 1
ATOM 808 C C . THR A 1 102 ? 38.978 6.554 25.743 1.00 63.68 103 THR A C 1
ATOM 809 O O . THR A 1 102 ? 38.672 7.676 25.329 1.00 65.41 103 THR A O 1
ATOM 813 N N . LEU A 1 103 ? 38.426 5.434 25.281 1.00 57.67 104 LEU A N 1
ATOM 814 C CA . LEU A 1 103 ? 37.351 5.436 24.297 1.00 57.41 104 LEU A CA 1
ATOM 815 C C . LEU A 1 103 ? 36.212 4.566 24.801 1.00 59.64 104 LEU A C 1
ATOM 816 O O . LEU A 1 103 ? 36.438 3.434 25.233 1.00 58.65 104 LEU A O 1
ATOM 821 N N . ILE A 1 104 ? 34.997 5.092 24.752 1.00 60.14 105 ILE A N 1
ATOM 822 C CA . ILE A 1 104 ? 33.807 4.306 25.042 1.00 60.86 105 ILE A CA 1
ATOM 823 C C . ILE A 1 104 ? 33.272 3.784 23.718 1.00 61.61 105 ILE A C 1
ATOM 824 O O . ILE A 1 104 ? 32.976 4.564 22.809 1.00 59.53 105 ILE A O 1
ATOM 829 N N . VAL A 1 105 ? 33.171 2.468 23.590 1.00 61.06 106 VAL A N 1
ATOM 830 C CA . VAL A 1 105 ? 32.637 1.847 22.386 1.00 59.10 106 VAL A CA 1
ATOM 831 C C . VAL A 1 105 ? 31.268 1.283 22.725 1.00 57.62 106 VAL A C 1
ATOM 832 O O . VAL A 1 105 ? 31.141 0.405 23.586 1.00 56.40 106 VAL A O 1
ATOM 836 N N . GLU A 1 106 ? 30.248 1.802 22.060 1.00 58.95 107 GLU A N 1
ATOM 837 C CA . GLU A 1 106 ? 28.869 1.382 22.246 1.00 63.50 107 GLU A CA 1
ATOM 838 C C . GLU A 1 106 ? 28.418 0.696 20.965 1.00 62.16 107 GLU A C 1
ATOM 839 O O . GLU A 1 106 ? 28.371 1.328 19.905 1.00 64.28 107 GLU A O 1
ATOM 845 N N . ILE A 1 107 ? 28.111 -0.594 21.056 1.00 54.75 108 ILE A N 1
ATOM 846 C CA . ILE A 1 107 ? 27.728 -1.391 19.897 1.00 52.21 108 ILE A CA 1
ATOM 847 C C . ILE A 1 107 ? 26.285 -1.832 20.084 1.00 54.21 108 ILE A C 1
ATOM 848 O O . ILE A 1 107 ? 25.978 -2.610 20.998 1.00 56.61 108 ILE A O 1
ATOM 853 N N . ARG A 1 108 ? 25.401 -1.337 19.222 1.00 52.19 109 ARG A N 1
ATOM 854 C CA . ARG A 1 108 ? 24.008 -1.761 19.178 1.00 55.71 109 ARG A CA 1
ATOM 855 C C . ARG A 1 108 ? 23.800 -2.583 17.915 1.00 52.89 109 ARG A C 1
ATOM 856 O O . ARG A 1 108 ? 24.218 -2.171 16.831 1.00 60.95 109 ARG A O 1
ATOM 864 N N . PHE A 1 109 ? 23.170 -3.745 18.054 1.00 51.81 110 PHE A N 1
ATOM 865 C CA . PHE A 1 109 ? 23.119 -4.700 16.956 1.00 54.04 110 PHE A CA 1
ATOM 866 C C . PHE A 1 109 ? 21.895 -5.587 17.114 1.00 61.26 110 PHE A C 1
ATOM 867 O O . PHE A 1 109 ? 21.261 -5.620 18.165 1.00 46.91 110 PHE A O 1
ATOM 875 N N . SER A 1 110 ? 21.579 -6.325 16.057 1.00 59.82 111 SER A N 1
ATOM 876 C CA . SER A 1 110 ? 20.540 -7.342 16.105 1.00 57.25 111 SER A CA 1
ATOM 877 C C . SER A 1 110 ? 21.079 -8.631 15.503 1.00 56.49 111 SER A C 1
ATOM 878 O O . SER A 1 110 ? 21.978 -8.612 14.656 1.00 58.64 111 SER A O 1
ATOM 881 N N . VAL A 1 111 ? 20.520 -9.756 15.954 1.00 55.93 112 VAL A N 1
ATOM 882 C CA . VAL A 1 111 ? 20.932 -11.081 15.506 1.00 54.66 112 VAL A CA 1
ATOM 883 C C . VAL A 1 111 ? 20.075 -11.494 14.317 1.00 54.63 112 VAL A C 1
ATOM 884 O O . VAL A 1 111 ? 18.878 -11.189 14.264 1.00 59.06 112 VAL A O 1
ATOM 888 N N . ILE A 1 112 ? 20.694 -12.193 13.359 1.00 55.80 113 ILE A N 1
ATOM 889 C CA . ILE A 1 112 ? 19.997 -12.612 12.142 1.00 66.12 113 ILE A CA 1
ATOM 890 C C . ILE A 1 112 ? 18.698 -13.339 12.473 1.00 79.16 113 ILE A C 1
ATOM 891 O O . ILE A 1 112 ? 17.668 -13.128 11.820 1.00 86.73 113 ILE A O 1
ATOM 896 N N . ASP A 1 113 ? 18.717 -14.191 13.501 1.00 84.21 114 ASP A N 1
ATOM 897 C CA . ASP A 1 113 ? 17.534 -14.990 13.815 1.00 99.62 114 ASP A CA 1
ATOM 898 C C . ASP A 1 113 ? 16.385 -14.122 14.317 1.00 99.80 114 ASP A C 1
ATOM 899 O O . ASP A 1 113 ? 15.223 -14.362 13.970 1.00 106.22 114 ASP A O 1
ATOM 904 N N . ASN A 1 114 ? 16.683 -13.112 15.131 1.00 93.23 115 ASN A N 1
ATOM 905 C CA . ASN A 1 114 ? 15.674 -12.209 15.684 1.00 88.52 115 ASN A CA 1
ATOM 906 C C . ASN A 1 114 ? 16.058 -10.772 15.362 1.00 83.08 115 ASN A C 1
ATOM 907 O O . ASN A 1 114 ? 16.486 -10.016 16.243 1.00 77.65 115 ASN A O 1
ATOM 912 N N . PRO A 1 115 ? 15.896 -10.353 14.103 1.00 86.62 116 PRO A N 1
ATOM 913 C CA . PRO A 1 115 ? 16.332 -9.006 13.703 1.00 89.72 116 PRO A CA 1
ATOM 914 C C . PRO A 1 115 ? 15.524 -7.880 14.324 1.00 99.71 116 PRO A C 1
ATOM 915 O O . PRO A 1 115 ? 15.820 -6.709 14.057 1.00 98.53 116 PRO A O 1
ATOM 919 N N . ASP A 1 116 ? 14.516 -8.193 15.138 1.00 107.26 117 ASP A N 1
ATOM 920 C CA . ASP A 1 116 ? 13.690 -7.159 15.750 1.00 118.45 117 ASP A CA 1
ATOM 921 C C . ASP A 1 116 ? 14.344 -6.598 17.008 1.00 110.47 117 ASP A C 1
ATOM 922 O O . ASP A 1 116 ? 14.417 -5.377 17.188 1.00 109.98 117 ASP A O 1
ATOM 927 N N . ASP A 1 117 ? 14.836 -7.474 17.879 1.00 104.77 118 ASP A N 1
ATOM 928 C CA . ASP A 1 117 ? 15.391 -7.056 19.157 1.00 95.33 118 ASP A CA 1
ATOM 929 C C . ASP A 1 117 ? 16.764 -6.419 18.987 1.00 81.68 118 ASP A C 1
ATOM 930 O O . ASP A 1 117 ? 17.631 -6.945 18.284 1.00 79.01 118 ASP A O 1
ATOM 935 N N . ILE A 1 118 ? 16.960 -5.289 19.657 1.00 73.94 119 ILE A N 1
ATOM 936 C CA . ILE A 1 118 ? 18.226 -4.568 19.647 1.00 63.62 119 ILE A CA 1
ATOM 937 C C . ILE A 1 118 ? 18.990 -4.949 20.910 1.00 56.60 119 ILE A C 1
ATOM 938 O O . ILE A 1 118 ? 18.583 -4.610 22.026 1.00 61.92 119 ILE A O 1
ATOM 943 N N . GLU A 1 119 ? 20.088 -5.670 20.732 1.00 66.88 120 GLU A N 1
ATOM 944 C CA . GLU A 1 119 ? 21.047 -5.943 21.786 1.00 63.19 120 GLU A CA 1
ATOM 945 C C . GLU A 1 119 ? 22.158 -4.896 21.759 1.00 65.51 120 GLU A C 1
ATOM 946 O O . GLU A 1 119 ? 22.284 -4.107 20.818 1.00 69.83 120 GLU A O 1
ATOM 952 N N . GLN A 1 120 ? 22.980 -4.903 22.804 1.00 63.55 121 GLN A N 1
ATOM 953 C CA . GLN A 1 120 ? 23.947 -3.834 22.997 1.00 66.35 121 GLN A CA 1
ATOM 954 C C . GLN A 1 120 ? 25.068 -4.316 23.906 1.00 58.60 121 GLN A C 1
ATOM 955 O O . GLN A 1 120 ? 24.827 -5.071 24.850 1.00 58.58 121 GLN A O 1
ATOM 961 N N . ILE A 1 121 ? 26.294 -3.883 23.603 1.00 55.43 122 ILE A N 1
ATOM 962 C CA . ILE A 1 121 ? 27.410 -3.990 24.531 1.00 52.32 122 ILE A CA 1
ATOM 963 C C . ILE A 1 121 ? 28.107 -2.639 24.594 1.00 59.11 122 ILE A C 1
ATOM 964 O O . ILE A 1 121 ? 27.955 -1.790 23.712 1.00 61.30 122 ILE A O 1
ATOM 969 N N . LYS A 1 122 ? 28.880 -2.447 25.660 1.00 59.81 123 LYS A N 1
ATOM 970 C CA . LYS A 1 122 ? 29.520 -1.160 25.921 1.00 62.11 123 LYS A CA 1
ATOM 971 C C . LYS A 1 122 ? 30.857 -1.432 26.595 1.00 60.67 123 LYS A C 1
ATOM 972 O O . LYS A 1 122 ? 30.895 -1.952 27.714 1.00 69.02 123 LYS A O 1
ATOM 978 N N . LEU A 1 123 ? 31.945 -1.088 25.918 1.00 59.38 124 LEU A N 1
ATOM 979 C CA . LEU A 1 123 ? 33.293 -1.334 26.404 1.00 64.35 124 LEU A CA 1
ATOM 980 C C . LEU A 1 123 ? 34.031 -0.012 26.569 1.00 68.00 124 LEU A C 1
ATOM 981 O O . LEU A 1 123 ? 33.628 1.025 26.039 1.00 68.92 124 LEU A O 1
ATOM 986 N N . GLN A 1 124 ? 35.137 -0.063 27.308 1.00 69.04 125 GLN A N 1
ATOM 987 C CA . GLN A 1 124 ? 36.039 1.073 27.449 1.00 67.95 125 GLN A CA 1
ATOM 988 C C . GLN A 1 124 ? 37.450 0.618 27.112 1.00 67.20 125 GLN A C 1
ATOM 989 O O . GLN A 1 124 ? 38.000 -0.251 27.794 1.00 68.95 125 GLN A O 1
ATOM 995 N N . LEU A 1 125 ? 38.036 1.212 26.074 1.00 69.47 126 LEU A N 1
ATOM 996 C CA . LEU A 1 125 ? 39.369 0.871 25.593 1.00 68.50 126 LEU A CA 1
ATOM 997 C C . LEU A 1 125 ? 40.387 1.913 26.049 1.00 73.61 126 LEU A C 1
ATOM 998 O O . LEU A 1 125 ? 40.108 3.118 26.027 1.00 73.71 126 LEU A O 1
ATOM 1003 N N . ALA A 1 126 ? 41.572 1.441 26.459 1.00 76.16 127 ALA A N 1
ATOM 1004 C CA . ALA A 1 126 ? 42.719 2.292 26.783 1.00 80.46 127 ALA A CA 1
ATOM 1005 C C . ALA A 1 126 ? 43.910 2.009 25.868 1.00 88.09 127 ALA A C 1
ATOM 1006 O O . ALA A 1 126 ? 43.806 2.145 24.644 1.00 93.10 127 ALA A O 1
ATOM 1008 N N . SER A 1 127 ? 45.034 1.588 26.457 1.00 91.65 128 SER A N 1
ATOM 1009 C CA . SER A 1 127 ? 46.271 1.286 25.721 1.00 94.22 128 SER A CA 1
ATOM 1010 C C . SER A 1 127 ? 47.082 0.233 26.467 1.00 94.58 128 SER A C 1
ATOM 1011 O O . SER A 1 127 ? 47.567 0.466 27.584 1.00 99.81 128 SER A O 1
ATOM 1014 N N . ASN B 1 4 ? 22.191 -18.639 -26.704 1.00 137.80 5 ASN B N 1
ATOM 1015 C CA . ASN B 1 4 ? 22.612 -17.539 -25.845 1.00 134.53 5 ASN B CA 1
ATOM 1016 C C . ASN B 1 4 ? 21.736 -17.443 -24.598 1.00 133.70 5 ASN B C 1
ATOM 1017 O O . ASN B 1 4 ? 22.152 -16.887 -23.582 1.00 132.69 5 ASN B O 1
ATOM 1022 N N . LYS B 1 5 ? 20.523 -17.988 -24.681 1.00 133.54 6 LYS B N 1
ATOM 1023 C CA . LYS B 1 5 ? 19.586 -17.936 -23.565 1.00 127.90 6 LYS B CA 1
ATOM 1024 C C . LYS B 1 5 ? 19.997 -18.948 -22.503 1.00 125.02 6 LYS B C 1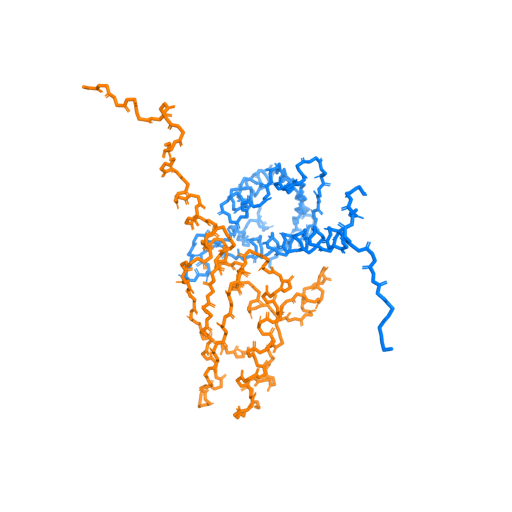
ATOM 1025 O O . LYS B 1 5 ? 19.978 -20.159 -22.749 1.00 124.96 6 LYS B O 1
ATOM 1031 N N . LEU B 1 6 ? 20.368 -18.449 -21.322 1.00 126.99 7 LEU B N 1
ATOM 1032 C CA . LEU B 1 6 ? 20.849 -19.276 -20.221 1.00 128.09 7 LEU B CA 1
ATOM 1033 C C . LEU B 1 6 ? 19.801 -19.456 -19.128 1.00 134.10 7 LEU B C 1
ATOM 1034 O O . LEU B 1 6 ? 20.152 -19.669 -17.962 1.00 130.22 7 LEU B O 1
ATOM 1039 N N . TYR B 1 7 ? 18.517 -19.388 -19.480 1.00 141.60 8 TYR B N 1
ATOM 1040 C CA . TYR B 1 7 ? 17.459 -19.435 -18.478 1.00 151.88 8 TYR B CA 1
ATOM 1041 C C . TYR B 1 7 ? 17.364 -20.800 -17.809 1.00 165.73 8 TYR B C 1
ATOM 1042 O O . TYR B 1 7 ? 16.455 -21.586 -18.096 1.00 166.99 8 TYR B O 1
ATOM 1051 N N . SER B 1 8 ? 18.308 -21.080 -16.911 1.00 177.06 9 SER B N 1
ATOM 1052 C CA . SER B 1 8 ? 18.259 -22.263 -16.063 1.00 190.69 9 SER B CA 1
ATOM 1053 C C . SER B 1 8 ? 17.640 -21.974 -14.707 1.00 201.05 9 SER B C 1
ATOM 1054 O O . SER B 1 8 ? 17.024 -22.864 -14.109 1.00 205.24 9 SER B O 1
ATOM 1057 N N . ASP B 1 9 ? 17.796 -20.745 -14.214 1.00 204.91 10 ASP B N 1
ATOM 1058 C CA . ASP B 1 9 ? 17.250 -20.344 -12.925 1.00 209.56 10 ASP B CA 1
ATOM 1059 C C . ASP B 1 9 ? 15.729 -20.411 -12.884 1.00 204.00 10 ASP B C 1
ATOM 1060 O O . ASP B 1 9 ? 15.150 -20.275 -11.800 1.00 212.58 10 ASP B O 1
ATOM 1065 N N . ILE B 1 10 ? 15.072 -20.624 -14.026 1.00 189.43 11 ILE B N 1
ATOM 1066 C CA . ILE B 1 10 ? 13.613 -20.649 -14.055 1.00 174.67 11 ILE B CA 1
ATOM 1067 C C . ILE B 1 10 ? 13.081 -21.882 -13.332 1.00 170.82 11 ILE B C 1
ATOM 1068 O O . ILE B 1 10 ? 12.076 -21.811 -12.615 1.00 171.57 11 ILE B O 1
ATOM 1073 N N . ASP B 1 11 ? 13.746 -23.022 -13.493 1.00 166.25 12 ASP B N 1
ATOM 1074 C CA . ASP B 1 11 ? 13.323 -24.237 -12.808 1.00 166.09 12 ASP B CA 1
ATOM 1075 C C . ASP B 1 11 ? 13.855 -24.229 -11.379 1.00 168.15 12 ASP B C 1
ATOM 1076 O O . ASP B 1 11 ? 15.031 -23.916 -11.166 1.00 166.34 12 ASP B O 1
ATOM 1081 N N . PRO B 1 12 ? 13.031 -24.559 -10.381 1.00 137.12 13 PRO B N 1
ATOM 1082 C CA . PRO B 1 12 ? 13.521 -24.517 -8.992 1.00 139.89 13 PRO B CA 1
ATOM 1083 C C . PRO B 1 12 ? 14.631 -25.514 -8.712 1.00 147.39 13 PRO B C 1
ATOM 1084 O O . PRO B 1 12 ? 15.518 -25.227 -7.897 1.00 143.46 13 PRO B O 1
ATOM 1088 N N . GLU B 1 13 ? 14.612 -26.679 -9.363 1.00 156.87 14 GLU B N 1
ATOM 1089 C CA . GLU B 1 13 ? 15.680 -27.654 -9.168 1.00 161.68 14 GLU B CA 1
ATOM 1090 C C . GLU B 1 13 ? 16.989 -27.183 -9.793 1.00 149.48 14 GLU B C 1
ATOM 1091 O O . GLU B 1 13 ? 18.070 -27.557 -9.323 1.00 149.35 14 GLU B O 1
ATOM 1105 N N . LYS B 1 15 ? 18.153 -24.147 -9.844 1.00 97.92 16 LYS B N 1
ATOM 1106 C CA . LYS B 1 15 ? 18.460 -22.837 -9.293 1.00 90.47 16 LYS B CA 1
ATOM 1107 C C . LYS B 1 15 ? 19.834 -22.865 -8.636 1.00 80.19 16 LYS B C 1
ATOM 1108 O O . LYS B 1 15 ? 20.102 -23.712 -7.779 1.00 87.16 16 LYS B O 1
ATOM 1127 N N . ASP B 1 17 ? 23.112 -20.398 -6.864 1.00 59.58 18 ASP B N 1
ATOM 1128 C CA . ASP B 1 17 ? 23.551 -19.133 -6.276 1.00 57.26 18 ASP B CA 1
ATOM 1129 C C . ASP B 1 17 ? 25.049 -19.280 -6.030 1.00 54.93 18 ASP B C 1
ATOM 1130 O O . ASP B 1 17 ? 25.467 -19.951 -5.083 1.00 56.20 18 ASP B O 1
ATOM 1135 N N . TRP B 1 18 ? 25.849 -18.660 -6.891 1.00 51.86 19 TRP B N 1
ATOM 1136 C CA . TRP B 1 18 ? 27.295 -18.823 -6.840 1.00 54.25 19 TRP B CA 1
ATOM 1137 C C . TRP B 1 18 ? 27.954 -17.979 -5.754 1.00 52.06 19 TRP B C 1
ATOM 1138 O O . TRP B 1 18 ? 29.171 -18.080 -5.574 1.00 52.53 19 TRP B O 1
ATOM 1149 N N . ASN B 1 19 ? 27.188 -17.169 -5.023 1.00 50.19 20 ASN B N 1
ATOM 1150 C CA . ASN B 1 19 ? 27.708 -16.417 -3.888 1.00 61.83 20 ASN B CA 1
ATOM 1151 C C . ASN B 1 19 ? 27.573 -17.163 -2.566 1.00 56.53 20 ASN B C 1
ATOM 1152 O O . ASN B 1 19 ? 28.207 -16.766 -1.581 1.00 56.40 20 ASN B O 1
ATOM 1157 N N . LYS B 1 20 ? 26.774 -18.233 -2.522 1.00 50.76 21 LYS B N 1
ATOM 1158 C CA . LYS B 1 20 ? 26.590 -18.966 -1.272 1.00 55.86 21 LYS B CA 1
ATOM 1159 C C . LYS B 1 20 ? 27.882 -19.636 -0.823 1.00 53.38 21 LYS B C 1
ATOM 1160 O O . LYS B 1 20 ? 28.180 -19.671 0.375 1.00 52.17 21 LYS B O 1
ATOM 1166 N N . ASP B 1 21 ? 28.663 -20.173 -1.765 1.00 51.60 22 ASP B N 1
ATOM 1167 C CA . ASP B 1 21 ? 29.952 -20.752 -1.399 1.00 51.42 22 ASP B CA 1
ATOM 1168 C C . ASP B 1 21 ? 30.902 -19.694 -0.850 1.00 49.41 22 ASP B C 1
ATOM 1169 O O . ASP B 1 21 ? 31.689 -19.980 0.062 1.00 47.27 22 ASP B O 1
ATOM 1174 N N . VAL B 1 22 ? 30.831 -18.470 -1.380 1.00 44.10 23 VAL B N 1
ATOM 1175 C CA . VAL B 1 22 ? 31.644 -17.376 -0.857 1.00 41.38 23 VAL B CA 1
ATOM 1176 C C . VAL B 1 22 ? 31.228 -17.036 0.571 1.00 39.52 23 VAL B C 1
ATOM 1177 O O . VAL B 1 22 ? 32.074 -16.908 1.467 1.00 45.22 23 VAL B O 1
ATOM 1181 N N . SER B 1 23 ? 29.916 -16.895 0.806 1.00 43.00 24 SER B N 1
ATOM 1182 C CA . SER B 1 23 ? 29.430 -16.609 2.158 1.00 42.53 24 SER B CA 1
ATOM 1183 C C . SER B 1 23 ? 29.802 -17.725 3.123 1.00 38.25 24 SER B C 1
ATOM 1184 O O . SER B 1 23 ? 30.090 -17.474 4.298 1.00 43.03 24 SER B O 1
ATOM 1187 N N . ARG B 1 24 ? 29.783 -18.968 2.644 1.00 38.34 25 ARG B N 1
ATOM 1188 C CA . ARG B 1 24 ? 30.188 -20.097 3.469 1.00 41.83 25 ARG B CA 1
ATOM 1189 C C . ARG B 1 24 ? 31.671 -20.024 3.810 1.00 43.22 25 ARG B C 1
ATOM 1190 O O . ARG B 1 24 ? 32.069 -20.341 4.936 1.00 42.29 25 ARG B O 1
ATOM 1198 N N . SER B 1 25 ? 32.503 -19.598 2.855 1.00 47.46 26 SER B N 1
ATOM 1199 C CA . SER B 1 25 ? 33.928 -19.430 3.132 1.00 42.99 26 SER B CA 1
ATOM 1200 C C . SER B 1 25 ? 34.165 -18.349 4.181 1.00 41.00 26 SER B C 1
ATOM 1201 O O . SER B 1 25 ? 34.964 -18.532 5.107 1.00 37.04 26 SER B O 1
ATOM 1204 N N . LEU B 1 26 ? 33.492 -17.203 4.037 1.00 36.62 27 LEU B N 1
ATOM 1205 C CA . LEU B 1 26 ? 33.619 -16.144 5.034 1.00 39.42 27 LEU B CA 1
ATOM 1206 C C . LEU B 1 26 ? 33.141 -16.621 6.401 1.00 41.00 27 LEU B C 1
ATOM 1207 O O . LEU B 1 26 ? 33.757 -16.312 7.432 1.00 43.22 27 LEU B O 1
ATOM 1212 N N . GLY B 1 27 ? 32.051 -17.393 6.425 1.00 38.18 28 GLY B N 1
ATOM 1213 C CA . GLY B 1 27 ? 31.572 -17.939 7.683 1.00 40.71 28 GLY B CA 1
ATOM 1214 C C . GLY B 1 27 ? 32.567 -18.892 8.316 1.00 42.20 28 GLY B C 1
ATOM 1215 O O . GLY B 1 27 ? 32.747 -18.894 9.534 1.00 43.00 28 GLY B O 1
ATOM 1216 N N . LEU B 1 28 ? 33.234 -19.708 7.494 1.00 41.08 29 LEU B N 1
ATOM 1217 C CA . LEU B 1 28 ? 34.241 -20.627 8.013 1.00 37.86 29 LEU B CA 1
ATOM 1218 C C . LEU B 1 28 ? 35.434 -19.871 8.583 1.00 41.90 29 LEU B C 1
ATOM 1219 O O . LEU B 1 28 ? 35.958 -20.237 9.644 1.00 39.58 29 LEU B O 1
ATOM 1224 N N . ARG B 1 29 ? 35.880 -18.817 7.893 1.00 38.60 30 ARG B N 1
ATOM 1225 C CA . ARG B 1 29 ? 36.972 -18.013 8.430 1.00 38.55 30 ARG B CA 1
ATOM 1226 C C . ARG B 1 29 ? 36.586 -17.389 9.770 1.00 37.59 30 ARG B C 1
ATOM 1227 O O . ARG B 1 29 ? 37.379 -17.399 10.726 1.00 37.21 30 ARG B O 1
ATOM 1235 N N . SER B 1 30 ? 35.359 -16.865 9.868 1.00 34.04 31 SER B N 1
ATOM 1236 C CA . SER B 1 30 ? 34.927 -16.288 11.137 1.00 39.46 31 SER B CA 1
ATOM 1237 C C . SER B 1 30 ? 34.808 -17.351 12.225 1.00 36.33 31 SER B C 1
ATOM 1238 O O . SER B 1 30 ? 35.089 -17.069 13.397 1.00 38.28 31 SER B O 1
ATOM 1241 N N . ILE B 1 31 ? 34.429 -18.578 11.856 1.00 36.95 32 ILE B N 1
ATOM 1242 C CA . ILE B 1 31 ? 34.348 -19.663 12.830 1.00 37.24 32 ILE B CA 1
ATOM 1243 C C . ILE B 1 31 ? 35.732 -20.026 13.350 1.00 40.78 32 ILE B C 1
ATOM 1244 O O . ILE B 1 31 ? 35.921 -20.215 14.557 1.00 40.93 32 ILE B O 1
ATOM 1249 N N . LYS B 1 32 ? 36.720 -20.148 12.456 1.00 34.40 33 LYS B N 1
ATOM 1250 C CA . LYS B 1 32 ? 38.070 -20.469 12.910 1.00 33.64 33 LYS B CA 1
ATOM 1251 C C . LYS B 1 32 ? 38.618 -19.375 13.819 1.00 39.70 33 LYS B C 1
ATOM 1252 O O . LYS B 1 32 ? 39.264 -19.664 14.837 1.00 39.45 33 LYS B O 1
ATOM 1258 N N . ASN B 1 33 ? 38.357 -18.110 13.479 1.00 37.66 34 ASN B N 1
ATOM 1259 C CA . ASN B 1 33 ? 38.822 -17.030 14.344 1.00 38.14 34 ASN B CA 1
ATOM 1260 C C . ASN B 1 33 ? 38.138 -17.076 15.709 1.00 38.48 34 ASN B C 1
ATOM 1261 O O . ASN B 1 33 ? 38.786 -16.872 16.748 1.00 46.76 34 ASN B O 1
ATOM 1266 N N . SER B 1 34 ? 36.834 -17.364 15.730 1.00 37.80 35 SER B N 1
ATOM 1267 C CA . SER B 1 34 ? 36.127 -17.525 17.000 1.00 33.18 35 SER B CA 1
ATOM 1268 C C . SER B 1 34 ? 36.712 -18.673 17.818 1.00 38.10 35 SER B C 1
ATOM 1269 O O . SER B 1 34 ? 36.890 -18.552 19.038 1.00 42.74 35 SER B O 1
ATOM 1272 N N . LEU B 1 35 ? 37.019 -19.794 17.157 1.00 41.31 36 LEU B N 1
ATOM 1273 C CA . LEU B 1 35 ? 37.662 -20.924 17.820 1.00 42.13 36 LEU B CA 1
ATOM 1274 C C . LEU B 1 35 ? 38.964 -20.506 18.482 1.00 39.24 36 LEU B C 1
ATOM 1275 O O . LEU B 1 35 ? 39.209 -20.823 19.652 1.00 37.62 36 LEU B O 1
ATOM 1280 N N . LEU B 1 36 ? 39.828 -19.812 17.736 1.00 35.49 37 LEU B N 1
ATOM 1281 C CA . LEU B 1 36 ? 41.094 -19.383 18.318 1.00 36.94 37 LEU B CA 1
ATOM 1282 C C . LEU B 1 36 ? 40.859 -18.493 19.531 1.00 33.39 37 LEU B C 1
ATOM 1283 O O . LEU B 1 36 ? 41.505 -18.669 20.575 1.00 35.34 37 LEU B O 1
ATOM 1288 N N . GLY B 1 37 ? 39.920 -17.547 19.418 1.00 32.85 38 GLY B N 1
ATOM 1289 C CA . GLY B 1 37 ? 39.578 -16.719 20.564 1.00 39.28 38 GLY B CA 1
ATOM 1290 C C . GLY B 1 37 ? 39.172 -17.532 21.780 1.00 43.52 38 GLY B C 1
ATOM 1291 O O . GLY B 1 37 ? 39.603 -17.246 22.900 1.00 44.55 38 GLY B O 1
ATOM 1292 N N . ILE B 1 38 ? 38.347 -18.564 21.574 1.00 42.73 39 ILE B N 1
ATOM 1293 C CA . ILE B 1 38 ? 37.886 -19.395 22.685 1.00 42.51 39 ILE B CA 1
ATOM 1294 C C . ILE B 1 38 ? 39.046 -20.171 23.299 1.00 43.19 39 ILE B C 1
ATOM 1295 O O . ILE B 1 38 ? 39.158 -20.280 24.526 1.00 46.83 39 ILE B O 1
ATOM 1300 N N . ILE B 1 39 ? 39.926 -20.718 22.456 1.00 46.26 40 ILE B N 1
ATOM 1301 C CA . ILE B 1 39 ? 40.993 -21.596 22.930 1.00 47.49 40 ILE B CA 1
ATOM 1302 C C . ILE B 1 39 ? 42.054 -20.807 23.689 1.00 47.34 40 ILE B C 1
ATOM 1303 O O . ILE B 1 39 ? 42.638 -21.306 24.660 1.00 46.53 40 ILE B O 1
ATOM 1308 N N . THR B 1 40 ? 42.329 -19.574 23.264 1.00 44.03 41 THR B N 1
ATOM 1309 C CA . THR B 1 40 ? 43.458 -18.820 23.795 1.00 43.80 41 THR B CA 1
ATOM 1310 C C . THR B 1 40 ? 43.061 -17.815 24.869 1.00 46.93 41 THR B C 1
ATOM 1311 O O . THR B 1 40 ? 43.911 -17.038 25.313 1.00 52.22 41 THR B O 1
ATOM 1315 N N . THR B 1 41 ? 41.803 -17.801 25.295 1.00 52.55 42 THR B N 1
ATOM 1316 C CA . THR B 1 41 ? 41.370 -16.939 26.387 1.00 51.99 42 THR B CA 1
ATOM 1317 C C . THR B 1 41 ? 41.281 -17.757 27.669 1.00 54.43 42 THR B C 1
ATOM 1318 O O . THR B 1 41 ? 40.638 -18.811 27.696 1.00 50.57 42 THR B O 1
ATOM 1322 N N . ARG B 1 42 ? 41.940 -17.277 28.719 1.00 59.56 43 ARG B N 1
ATOM 1323 C CA . ARG B 1 42 ? 41.916 -17.970 29.999 1.00 63.24 43 ARG B CA 1
ATOM 1324 C C . ARG B 1 42 ? 40.527 -17.870 30.617 1.00 57.68 43 ARG B C 1
ATOM 1325 O O . ARG B 1 42 ? 39.986 -16.772 30.774 1.00 56.48 43 ARG B O 1
ATOM 1333 N N . LYS B 1 43 ? 39.946 -19.020 30.954 1.00 53.56 44 LYS B N 1
ATOM 1334 C CA . LYS B 1 43 ? 38.620 -19.031 31.557 1.00 57.35 44 LYS B CA 1
ATOM 1335 C C . LYS B 1 43 ? 38.637 -18.281 32.882 1.00 57.10 44 LYS B C 1
ATOM 1336 O O . LYS B 1 43 ? 39.491 -18.526 33.739 1.00 59.35 44 LYS B O 1
ATOM 1342 N N . GLY B 1 44 ? 37.695 -17.355 33.043 1.00 55.61 45 GLY B N 1
ATOM 1343 C CA . GLY B 1 44 ? 37.616 -16.508 34.209 1.00 55.18 45 GLY B CA 1
ATOM 1344 C C . GLY B 1 44 ? 38.250 -15.141 34.044 1.00 60.15 45 GLY B C 1
ATOM 1345 O O . GLY B 1 44 ? 37.968 -14.245 34.845 1.00 63.20 45 GLY B O 1
ATOM 1346 N N . SER B 1 45 ? 39.091 -14.954 33.026 1.00 59.62 46 SER B N 1
ATOM 1347 C CA . SER B 1 45 ? 39.773 -13.682 32.825 1.00 61.67 46 SER B CA 1
ATOM 1348 C C . SER B 1 45 ? 38.901 -12.635 32.147 1.00 60.77 46 SER B C 1
ATOM 1349 O O . SER B 1 45 ? 39.278 -11.460 32.131 1.00 68.14 46 SER B O 1
ATOM 1352 N N . ARG B 1 46 ? 37.760 -13.023 31.583 1.00 59.57 47 ARG B N 1
ATOM 1353 C CA . ARG B 1 46 ? 36.886 -12.079 30.901 1.00 58.43 47 ARG B CA 1
ATOM 1354 C C . ARG B 1 46 ? 35.803 -11.626 31.869 1.00 66.85 47 ARG B C 1
ATOM 1355 O O . ARG B 1 46 ? 34.975 -12.451 32.281 1.00 65.01 47 ARG B O 1
ATOM 1363 N N . PRO B 1 47 ? 35.767 -10.349 32.262 1.00 77.98 48 PRO B N 1
ATOM 1364 C CA . PRO B 1 47 ? 34.871 -9.959 33.365 1.00 84.09 48 PRO B CA 1
ATOM 1365 C C . PRO B 1 47 ? 33.398 -10.062 33.014 1.00 85.29 48 PRO B C 1
ATOM 1366 O O . PRO B 1 47 ? 32.588 -10.431 33.874 1.00 85.06 48 PRO B O 1
ATOM 1370 N N . PHE B 1 48 ? 33.025 -9.750 31.770 1.00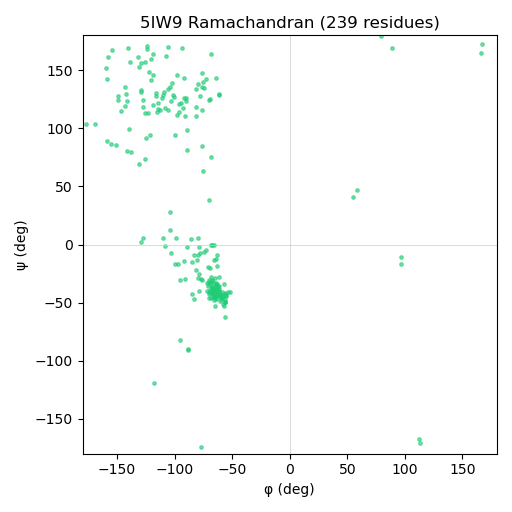 85.90 49 PHE B N 1
ATOM 1371 C CA . PHE B 1 48 ? 31.624 -9.812 31.374 1.00 81.63 49 PHE B CA 1
ATOM 1372 C C . PHE B 1 48 ? 31.111 -11.241 31.272 1.00 70.16 49 PHE B C 1
ATOM 1373 O O . PHE B 1 48 ? 29.894 -11.453 31.298 1.00 66.50 49 PHE B O 1
ATOM 1381 N N . ASP B 1 49 ? 32.006 -12.221 31.156 1.00 62.03 50 ASP B N 1
ATOM 1382 C CA . ASP B 1 49 ? 31.611 -13.623 31.038 1.00 56.88 50 ASP B CA 1
ATOM 1383 C C . ASP B 1 49 ? 32.715 -14.478 31.637 1.00 51.78 50 ASP B C 1
ATOM 1384 O O . ASP B 1 49 ? 33.609 -14.958 30.925 1.00 49.84 50 ASP B O 1
ATOM 1389 N N . PRO B 1 50 ? 32.689 -14.692 32.956 1.00 54.38 51 PRO B N 1
ATOM 1390 C CA . PRO B 1 50 ? 33.736 -15.509 33.591 1.00 57.19 51 PRO B CA 1
ATOM 1391 C C . PRO B 1 50 ? 33.712 -16.968 33.168 1.00 57.47 51 PRO B C 1
ATOM 1392 O O . PRO B 1 50 ? 34.689 -17.682 33.425 1.00 60.81 51 PRO B O 1
ATOM 1396 N N . GLU B 1 51 ? 32.645 -17.432 32.521 1.00 59.42 52 GLU B N 1
ATOM 1397 C CA . GLU B 1 51 ? 32.621 -18.785 31.982 1.00 62.16 52 GLU B CA 1
ATOM 1398 C C . GLU B 1 51 ? 33.296 -18.900 30.620 1.00 58.28 52 GLU B C 1
ATOM 1399 O O . GLU B 1 51 ? 33.498 -20.022 30.145 1.00 58.52 52 GLU B O 1
ATOM 1405 N N . PHE B 1 52 ? 33.657 -17.786 29.987 1.00 44.56 53 PHE B N 1
ATOM 1406 C CA . PHE B 1 52 ? 34.255 -17.841 28.660 1.00 46.98 53 PHE B CA 1
ATOM 1407 C C . PHE B 1 52 ? 35.734 -18.193 28.739 1.00 46.61 53 PHE B C 1
ATOM 1408 O O . PHE B 1 52 ? 36.468 -17.682 29.590 1.00 48.74 53 PHE B O 1
ATOM 1416 N N . GLY B 1 53 ? 36.168 -19.059 27.836 1.00 42.74 54 GLY B N 1
ATOM 1417 C CA . GLY B 1 53 ? 37.561 -19.434 27.720 1.00 43.89 54 GLY B CA 1
ATOM 1418 C C . GLY B 1 53 ? 37.796 -20.881 28.111 1.00 49.74 54 GLY B C 1
ATOM 1419 O O . GLY B 1 53 ? 36.868 -21.680 28.269 1.00 48.90 54 GLY B O 1
ATOM 1420 N N . CYS B 1 54 ? 39.077 -21.209 28.273 1.00 52.50 55 CYS B N 1
ATOM 1421 C CA . CYS B 1 54 ? 39.507 -22.555 28.618 1.00 58.22 55 CYS B CA 1
ATOM 1422 C C . CYS B 1 54 ? 40.391 -22.523 29.856 1.00 64.96 55 CYS B C 1
ATOM 1423 O O . CYS B 1 54 ? 40.998 -21.503 30.191 1.00 67.45 55 CYS B O 1
ATOM 1426 N N . ASP B 1 55 ? 40.457 -23.670 30.534 1.00 71.76 56 ASP B N 1
ATOM 1427 C CA . ASP B 1 55 ? 41.318 -23.835 31.704 1.00 83.72 56 ASP B CA 1
ATOM 1428 C C . ASP B 1 55 ? 42.683 -24.319 31.225 1.00 82.86 56 ASP B C 1
ATOM 1429 O O . ASP B 1 55 ? 43.006 -25.508 31.245 1.00 88.56 56 ASP B O 1
ATOM 1434 N N . LEU B 1 56 ? 43.495 -23.368 30.773 1.00 95.44 57 LEU B N 1
ATOM 1435 C CA . LEU B 1 56 ? 44.859 -23.631 30.323 1.00 92.24 57 LEU B CA 1
ATOM 1436 C C . LEU B 1 56 ? 45.774 -22.717 31.130 1.00 99.32 57 LEU B C 1
ATOM 1437 O O . LEU B 1 56 ? 46.027 -21.572 30.748 1.00 105.00 57 LEU B O 1
ATOM 1442 N N . SER B 1 57 ? 46.264 -23.228 32.255 1.00 98.80 58 SER B N 1
ATOM 1443 C CA . SER B 1 57 ? 47.041 -22.446 33.201 1.00 99.48 58 SER B CA 1
ATOM 1444 C C . SER B 1 57 ? 48.513 -22.835 33.151 1.00 95.05 58 SER B C 1
ATOM 1445 O O . SER B 1 57 ? 48.891 -23.903 32.653 1.00 90.48 58 SER B O 1
ATOM 1448 N N . ASP B 1 58 ? 49.343 -21.936 33.687 1.00 98.52 59 ASP B N 1
ATOM 1449 C CA . ASP B 1 58 ? 50.765 -22.222 33.817 1.00 101.52 59 ASP B CA 1
ATOM 1450 C C . ASP B 1 58 ? 51.002 -23.491 34.622 1.00 99.55 59 ASP B C 1
ATOM 1451 O O . ASP B 1 58 ? 51.952 -24.229 34.348 1.00 99.18 59 ASP B O 1
ATOM 1456 N N . GLN B 1 59 ? 50.150 -23.763 35.613 1.00 100.87 60 GLN B N 1
ATOM 1457 C CA . GLN B 1 59 ? 50.251 -25.020 36.345 1.00 104.68 60 GLN B CA 1
ATOM 1458 C C . GLN B 1 59 ? 49.921 -26.205 35.446 1.00 95.59 60 GLN B C 1
ATOM 1459 O O . GLN B 1 59 ? 50.577 -27.251 35.521 1.00 94.41 60 GLN B O 1
ATOM 1465 N N . LEU B 1 60 ? 48.910 -26.055 34.585 1.00 90.41 61 LEU B N 1
ATOM 1466 C CA . LEU B 1 60 ? 48.571 -27.121 33.649 1.00 86.10 61 LEU B CA 1
ATOM 1467 C C . LEU B 1 60 ? 49.743 -27.435 32.728 1.00 84.46 61 LEU B C 1
ATOM 1468 O O . LEU B 1 60 ? 50.043 -28.607 32.472 1.00 86.83 61 LEU B O 1
ATOM 1473 N N . PHE B 1 61 ? 50.426 -26.402 32.228 1.00 81.75 62 PHE B N 1
ATOM 1474 C CA . PHE B 1 61 ? 51.546 -26.650 31.327 1.00 79.83 62 PHE B CA 1
ATOM 1475 C C . PHE B 1 61 ? 52.789 -27.133 32.063 1.00 87.46 62 PHE B C 1
ATOM 1476 O O . PHE B 1 61 ? 53.581 -27.893 31.496 1.00 86.12 62 PHE B O 1
ATOM 1484 N N . GLU B 1 62 ? 52.974 -26.718 33.316 1.00 96.04 63 GLU B N 1
ATOM 1485 C CA . GLU B 1 62 ? 54.177 -27.086 34.054 1.00 98.71 63 GLU B CA 1
ATOM 1486 C C . GLU B 1 62 ? 54.098 -28.507 34.599 1.00 102.15 63 GLU B C 1
ATOM 1487 O O . GLU B 1 62 ? 55.093 -29.240 34.568 1.00 102.26 63 GLU B O 1
ATOM 1493 N N . ASN B 1 63 ? 52.936 -28.912 35.101 1.00 96.48 64 ASN B N 1
ATOM 1494 C CA . ASN B 1 63 ? 52.769 -30.237 35.703 1.00 97.12 64 ASN B CA 1
ATOM 1495 C C . ASN B 1 63 ? 52.072 -31.182 34.725 1.00 92.70 64 ASN B C 1
ATOM 1496 O O . ASN B 1 63 ? 50.996 -31.725 34.978 1.00 95.69 64 ASN B O 1
ATOM 1509 N N . THR B 1 65 ? 51.306 -34.363 32.515 1.00 77.42 66 THR B N 1
ATOM 1510 C CA . THR B 1 65 ? 51.305 -35.812 32.654 1.00 79.19 66 THR B CA 1
ATOM 1511 C C . THR B 1 65 ? 50.590 -36.430 31.465 1.00 77.87 66 THR B C 1
ATOM 1512 O O . THR B 1 65 ? 50.022 -35.719 30.630 1.00 65.98 66 THR B O 1
ATOM 1516 N N . PRO B 1 66 ? 50.617 -37.763 31.339 1.00 80.78 67 PRO B N 1
ATOM 1517 C CA . PRO B 1 66 ? 49.844 -38.419 30.270 1.00 75.94 67 PRO B CA 1
ATOM 1518 C C . PRO B 1 66 ? 48.326 -38.339 30.428 1.00 75.44 67 PRO B C 1
ATOM 1519 O O . PRO B 1 66 ? 47.615 -38.865 29.564 1.00 74.97 67 PRO B O 1
ATOM 1523 N N . LEU B 1 67 ? 47.798 -37.714 31.485 1.00 76.40 68 LEU B N 1
ATOM 1524 C CA . LEU B 1 67 ? 46.362 -37.470 31.615 1.00 76.09 68 LEU B CA 1
ATOM 1525 C C . LEU B 1 67 ? 45.959 -36.068 31.173 1.00 69.99 68 LEU B C 1
ATOM 1526 O O . LEU B 1 67 ? 44.762 -35.812 30.922 1.00 74.40 68 LEU B O 1
ATOM 1531 N N . THR B 1 68 ? 46.943 -35.167 31.075 1.00 67.51 69 THR B N 1
ATOM 1532 C CA . THR B 1 68 ? 46.693 -33.799 30.642 1.00 62.95 69 THR B CA 1
ATOM 1533 C C . THR B 1 68 ? 45.962 -33.763 29.308 1.00 60.93 69 THR B C 1
ATOM 1534 O O . THR B 1 68 ? 45.045 -32.958 29.121 1.00 65.61 69 THR B O 1
ATOM 1538 N N . ALA B 1 69 ? 46.341 -34.642 28.376 1.00 58.32 70 ALA B N 1
ATOM 1539 C CA . ALA B 1 69 ? 45.759 -34.609 27.036 1.00 58.11 70 ALA B CA 1
ATOM 1540 C C . ALA B 1 69 ? 44.243 -34.769 27.083 1.00 57.58 70 ALA B C 1
ATOM 1541 O O . ALA B 1 69 ? 43.504 -33.964 26.504 1.00 52.28 70 ALA B O 1
ATOM 1543 N N . ASP B 1 70 ? 43.760 -35.803 27.777 1.00 57.53 71 ASP B N 1
ATOM 1544 C CA . ASP B 1 70 ? 42.319 -36.017 27.865 1.00 62.68 71 ASP B CA 1
ATOM 1545 C C . ASP B 1 70 ? 41.637 -34.888 28.625 1.00 59.78 71 ASP B C 1
ATOM 1546 O O . ASP B 1 70 ? 40.543 -34.444 28.240 1.00 50.82 71 ASP B O 1
ATOM 1551 N N . THR B 1 71 ? 42.270 -34.398 29.700 1.00 55.89 72 THR B N 1
ATOM 1552 C CA . THR B 1 71 ? 41.692 -33.261 30.418 1.00 52.23 72 THR B CA 1
ATOM 1553 C C . THR B 1 71 ? 41.477 -32.065 29.487 1.00 54.38 72 THR B C 1
ATOM 1554 O O . THR B 1 71 ? 40.383 -31.485 29.435 1.00 54.47 72 THR B O 1
ATOM 1558 N N . VAL B 1 72 ? 42.512 -31.701 28.725 1.00 52.68 73 VAL B N 1
ATOM 1559 C CA . VAL B 1 72 ? 42.445 -30.535 27.849 1.00 47.69 73 VAL B CA 1
ATOM 1560 C C . VAL B 1 72 ? 41.457 -30.769 26.712 1.00 48.55 73 VAL B C 1
ATOM 1561 O O . VAL B 1 72 ? 40.745 -29.849 26.293 1.00 47.92 73 VAL B O 1
ATOM 1565 N N . GLU B 1 73 ? 41.396 -31.999 26.195 1.00 49.18 74 GLU B N 1
ATOM 1566 C CA . GLU B 1 73 ? 40.418 -32.317 25.159 1.00 48.20 74 GLU B CA 1
ATOM 1567 C C . GLU B 1 73 ? 38.999 -32.076 25.655 1.00 49.00 74 GLU B C 1
ATOM 1568 O O . GLU B 1 73 ? 38.186 -31.446 24.965 1.00 41.77 74 GLU B O 1
ATOM 1574 N N . ARG B 1 74 ? 38.682 -32.564 26.860 1.00 45.67 75 ARG B N 1
ATOM 1575 C CA . ARG B 1 74 ? 37.335 -32.361 27.387 1.00 51.13 75 ARG B CA 1
ATOM 1576 C C . ARG B 1 74 ? 37.049 -30.883 27.635 1.00 51.32 75 ARG B C 1
ATOM 1577 O O . ARG B 1 74 ? 35.971 -30.387 27.278 1.00 41.94 75 ARG B O 1
ATOM 1585 N N . ASN B 1 75 ? 38.003 -30.163 28.234 1.00 46.24 76 ASN B N 1
ATOM 1586 C CA A ASN B 1 75 ? 37.793 -28.743 28.508 0.45 49.17 76 ASN B CA 1
ATOM 1587 C CA B ASN B 1 75 ? 37.805 -28.742 28.508 0.55 49.19 76 ASN B CA 1
ATOM 1588 C C . ASN B 1 75 ? 37.544 -27.963 27.220 1.00 49.37 76 ASN B C 1
ATOM 1589 O O . ASN B 1 75 ? 36.616 -27.145 27.144 1.00 51.31 76 ASN B O 1
ATOM 1598 N N . ILE B 1 76 ? 38.359 -28.212 26.190 1.00 46.57 77 ILE B N 1
ATOM 1599 C CA . ILE B 1 76 ? 38.209 -27.509 24.917 1.00 43.32 77 ILE B CA 1
ATOM 1600 C C . ILE B 1 76 ? 36.878 -27.865 24.261 1.00 44.60 77 ILE B C 1
ATOM 1601 O O . ILE B 1 76 ? 36.161 -26.991 23.761 1.00 44.36 77 ILE B O 1
ATOM 1606 N N . GLU B 1 77 ? 36.535 -29.158 24.242 1.00 46.64 78 GLU B N 1
ATOM 1607 C CA . GLU B 1 77 ? 35.244 -29.574 23.696 1.00 52.31 78 GLU B CA 1
ATOM 1608 C C . GLU B 1 77 ? 34.090 -28.851 24.379 1.00 49.80 78 GLU B C 1
ATOM 1609 O O . GLU B 1 77 ? 33.154 -28.387 23.713 1.00 47.87 78 GLU B O 1
ATOM 1615 N N . SER B 1 78 ? 34.137 -28.746 25.709 1.00 43.60 79 SER B N 1
ATOM 1616 C CA . SER B 1 78 ? 33.064 -28.070 26.430 1.00 44.50 79 SER B CA 1
ATOM 1617 C C . SER B 1 78 ? 32.999 -26.597 26.051 1.00 45.12 79 SER B C 1
ATOM 1618 O O . SER B 1 78 ? 31.919 -26.064 25.769 1.00 44.74 79 SER B O 1
ATOM 1621 N N . ALA B 1 79 ? 34.150 -25.920 26.039 1.00 36.13 80 ALA B N 1
ATOM 1622 C CA . ALA B 1 79 ? 34.162 -24.509 25.668 1.00 41.62 80 ALA B CA 1
ATOM 1623 C C . ALA B 1 79 ? 33.598 -24.299 24.265 1.00 38.05 80 ALA B C 1
ATOM 1624 O O . ALA B 1 79 ? 32.830 -23.358 24.033 1.00 40.72 80 ALA B O 1
ATOM 1626 N N . VAL B 1 80 ? 33.945 -25.180 23.324 1.00 37.79 81 VAL B N 1
ATOM 1627 C CA . VAL B 1 80 ? 33.464 -25.030 21.954 1.00 35.59 81 VAL B CA 1
ATOM 1628 C C . VAL B 1 80 ? 31.959 -25.264 21.878 1.00 39.22 81 VAL B C 1
ATOM 1629 O O . VAL B 1 80 ? 31.241 -24.531 21.187 1.00 46.39 81 VAL B O 1
ATOM 1633 N N . ARG B 1 81 ? 31.453 -26.280 22.586 1.00 33.92 82 ARG B N 1
ATOM 1634 C CA . ARG B 1 81 ? 30.009 -26.505 22.600 1.00 44.87 82 ARG B CA 1
ATOM 1635 C C . ARG B 1 81 ? 29.270 -25.322 23.214 1.00 45.12 82 ARG B C 1
ATOM 16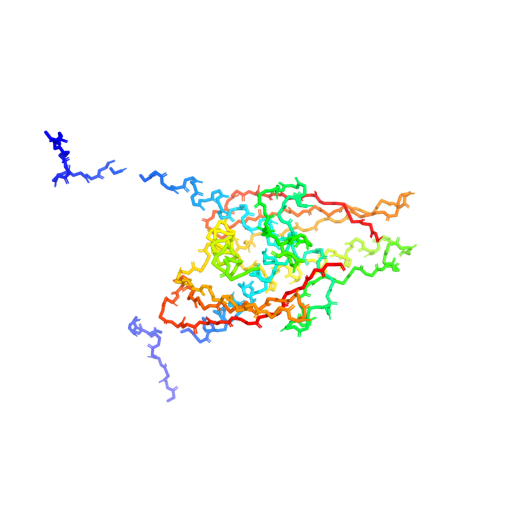36 O O . ARG B 1 81 ? 28.179 -24.957 22.760 1.00 47.47 82 ARG B O 1
ATOM 1644 N N . ASN B 1 82 ? 29.852 -24.705 24.242 1.00 41.77 83 ASN B N 1
ATOM 1645 C CA . ASN B 1 82 ? 29.190 -23.611 24.937 1.00 41.05 83 ASN B CA 1
ATOM 1646 C C . ASN B 1 82 ? 29.282 -22.278 24.202 1.00 41.63 83 ASN B C 1
ATOM 1647 O O . ASN B 1 82 ? 28.415 -21.420 24.399 1.00 38.68 83 ASN B O 1
ATOM 1652 N N . TYR B 1 83 ? 30.303 -22.070 23.367 1.00 32.90 84 TYR B N 1
ATOM 1653 C CA . TYR B 1 83 ? 30.555 -20.738 22.838 1.00 38.64 84 TYR B CA 1
ATOM 1654 C C . TYR B 1 83 ? 30.719 -20.657 21.328 1.00 39.64 84 TYR B C 1
ATOM 1655 O O . TYR B 1 83 ? 30.974 -19.562 20.815 1.00 44.01 84 TYR B O 1
ATOM 1664 N N . GLU B 1 84 ? 30.581 -21.760 20.602 1.00 38.66 85 GLU B N 1
ATOM 1665 C CA . GLU B 1 84 ? 30.580 -21.734 19.139 1.00 36.57 85 GLU B CA 1
ATOM 1666 C C . GLU B 1 84 ? 29.495 -22.675 18.645 1.00 36.12 85 GLU B C 1
ATOM 1667 O O . GLU B 1 84 ? 29.766 -23.807 18.230 1.00 35.92 85 GLU B O 1
ATOM 1673 N N . PRO B 1 85 ? 28.234 -22.229 18.670 1.00 40.63 86 PRO B N 1
ATOM 1674 C CA . PRO B 1 85 ? 27.127 -23.118 18.283 1.00 39.10 86 PRO B CA 1
ATOM 1675 C C . PRO B 1 85 ? 27.044 -23.401 16.792 1.00 38.73 86 PRO B C 1
ATOM 1676 O O . PRO B 1 85 ? 26.194 -24.203 16.387 1.00 46.60 86 PRO B O 1
ATOM 1680 N N . ARG B 1 86 ? 27.879 -22.779 15.961 1.00 41.99 87 ARG B N 1
ATOM 1681 C CA . ARG B 1 86 ? 27.871 -23.088 14.537 1.00 41.88 87 ARG B CA 1
ATOM 1682 C C . ARG B 1 86 ? 28.634 -24.365 14.209 1.00 44.89 87 ARG B C 1
ATOM 1683 O O . ARG B 1 86 ? 28.559 -24.838 13.070 1.00 42.71 87 ARG B O 1
ATOM 1691 N N . ILE B 1 87 ? 29.347 -24.935 15.174 1.00 44.66 88 ILE B N 1
ATOM 1692 C CA . ILE B 1 87 ? 30.131 -26.146 14.956 1.00 45.17 88 ILE B CA 1
ATOM 1693 C C . ILE B 1 87 ? 29.254 -27.356 15.253 1.00 47.80 88 ILE B C 1
ATOM 1694 O O . ILE B 1 87 ? 28.693 -27.477 16.348 1.00 47.51 88 ILE B O 1
ATOM 1699 N N . ASP B 1 88 ? 29.123 -28.244 14.268 1.00 46.83 89 ASP B N 1
ATOM 1700 C CA . ASP B 1 88 ? 28.331 -29.459 14.415 1.00 47.15 89 ASP B CA 1
ATOM 1701 C C . ASP B 1 88 ? 29.189 -30.587 14.976 1.00 43.68 89 ASP B C 1
ATOM 1702 O O . ASP B 1 88 ? 29.301 -30.739 16.196 1.00 45.54 89 ASP B O 1
ATOM 1707 N N . LYS B 1 89 ? 29.805 -31.376 14.099 1.00 46.79 90 LYS B N 1
ATOM 1708 C CA . LYS B 1 89 ? 30.685 -32.447 14.546 1.00 51.34 90 LYS B CA 1
ATOM 1709 C C . LYS B 1 89 ? 31.990 -31.868 15.074 1.00 50.52 90 LYS B C 1
ATOM 1710 O O . LYS B 1 89 ? 32.517 -30.891 14.534 1.00 48.75 90 LYS B O 1
ATOM 1716 N N . LEU B 1 90 ? 32.512 -32.477 16.139 1.00 51.09 91 LEU B N 1
ATOM 1717 C CA . LEU B 1 90 ? 33.653 -31.912 16.846 1.00 42.19 91 LEU B CA 1
ATOM 1718 C C . LEU B 1 90 ? 34.509 -33.020 17.445 1.00 43.09 91 LEU B C 1
ATOM 1719 O O . LEU B 1 90 ? 34.002 -33.885 18.165 1.00 49.42 91 LEU B O 1
ATOM 1724 N N . ALA B 1 91 ? 35.808 -32.971 17.158 1.00 41.79 92 ALA B N 1
ATOM 1725 C CA . ALA B 1 91 ? 36.786 -33.893 17.723 1.00 48.53 92 ALA B CA 1
ATOM 1726 C C . ALA B 1 91 ? 38.053 -33.110 18.022 1.00 48.38 92 ALA B C 1
ATOM 1727 O O . ALA B 1 91 ? 38.615 -32.467 17.127 1.00 50.70 92 ALA B O 1
ATOM 1729 N N . VAL B 1 92 ? 38.492 -33.156 19.276 1.00 47.13 93 VAL B N 1
ATOM 1730 C CA . VAL B 1 92 ? 39.689 -32.459 19.731 1.00 46.24 93 VAL B CA 1
ATOM 1731 C C . VAL B 1 92 ? 40.718 -33.506 20.130 1.00 48.86 93 VAL B C 1
ATOM 1732 O O . VAL B 1 92 ? 40.455 -34.348 20.997 1.00 54.03 93 VAL B O 1
ATOM 1736 N N . ASN B 1 93 ? 41.882 -33.460 19.491 1.00 48.57 94 ASN B N 1
ATOM 1737 C CA A ASN B 1 93 ? 42.986 -34.362 19.790 0.53 48.78 94 ASN B CA 1
ATOM 1738 C CA B ASN B 1 93 ? 42.988 -34.363 19.779 0.47 48.80 94 ASN B CA 1
ATOM 1739 C C . ASN B 1 93 ? 44.159 -33.532 20.284 1.00 48.52 94 ASN B C 1
ATOM 1740 O O . ASN B 1 93 ? 44.631 -32.636 19.579 1.00 48.49 94 ASN B O 1
ATOM 1749 N N . VAL B 1 94 ? 44.621 -33.824 21.495 1.00 48.57 95 VAL B N 1
ATOM 1750 C CA . VAL B 1 94 ? 45.714 -33.089 22.121 1.00 50.10 95 VAL B CA 1
ATOM 1751 C C . VAL B 1 94 ? 46.887 -34.038 22.318 1.00 57.50 95 VAL B C 1
ATOM 1752 O O . VAL B 1 94 ? 46.725 -35.127 22.881 1.00 59.82 95 VAL B O 1
ATOM 1756 N N . ILE B 1 95 ? 48.059 -33.629 21.847 1.00 56.92 96 ILE B N 1
ATOM 1757 C CA . ILE B 1 95 ? 49.289 -34.399 21.959 1.00 60.80 96 ILE B CA 1
ATOM 1758 C C . ILE B 1 95 ? 50.283 -33.575 22.769 1.00 61.71 96 ILE B C 1
ATOM 1759 O O . ILE B 1 95 ? 50.637 -32.463 22.365 1.00 61.52 96 ILE B O 1
ATOM 1764 N N . PRO B 1 96 ? 50.757 -34.066 23.909 1.00 60.50 97 PRO B N 1
ATOM 1765 C CA . PRO B 1 96 ? 51.673 -33.275 24.732 1.00 59.31 97 PRO B CA 1
ATOM 1766 C C . PRO B 1 96 ? 53.081 -33.256 24.161 1.00 54.97 97 PRO B C 1
ATOM 1767 O O . PRO B 1 96 ? 53.544 -34.207 23.529 1.00 57.58 97 PRO B O 1
ATOM 1771 N N . VAL B 1 97 ? 53.754 -32.137 24.383 1.00 55.10 98 VAL B N 1
ATOM 1772 C CA . VAL B 1 97 ? 55.176 -31.983 24.079 1.00 61.89 98 VAL B CA 1
ATOM 1773 C C . VAL B 1 97 ? 55.840 -31.625 25.403 1.00 62.45 98 VAL B C 1
ATOM 1774 O O . VAL B 1 97 ? 55.881 -30.456 25.805 1.00 66.19 98 VAL B O 1
ATOM 1778 N N . TYR B 1 98 ? 56.348 -32.647 26.096 1.00 65.63 99 TYR B N 1
ATOM 1779 C CA . TYR B 1 98 ? 56.774 -32.484 27.484 1.00 68.29 99 TYR B CA 1
ATOM 1780 C C . TYR B 1 98 ? 58.035 -31.638 27.583 1.00 70.64 99 TYR B C 1
ATOM 1781 O O . TYR B 1 98 ? 58.118 -30.727 28.416 1.00 76.93 99 TYR B O 1
ATOM 1790 N N . ASP B 1 99 ? 59.032 -31.925 26.743 1.00 72.71 100 ASP B N 1
ATOM 1791 C CA . ASP B 1 99 ? 60.303 -31.214 26.834 1.00 82.75 100 ASP B CA 1
ATOM 1792 C C . ASP B 1 99 ? 60.157 -29.726 26.545 1.00 83.66 100 ASP B C 1
ATOM 1793 O O . ASP B 1 99 ? 61.037 -28.945 26.922 1.00 86.83 100 ASP B O 1
ATOM 1798 N N . ASP B 1 100 ? 59.063 -29.316 25.903 1.00 85.25 101 ASP B N 1
ATOM 1799 C CA . ASP B 1 100 ? 58.775 -27.909 25.660 1.00 93.34 101 ASP B CA 1
ATOM 1800 C C . ASP B 1 100 ? 57.721 -27.341 26.599 1.00 85.45 101 ASP B C 1
ATOM 1801 O O . ASP B 1 100 ? 57.494 -26.127 26.578 1.00 85.42 101 ASP B O 1
ATOM 1806 N N . TYR B 1 101 ? 57.075 -28.181 27.411 1.00 79.22 102 TYR B N 1
ATOM 1807 C CA . TYR B 1 101 ? 55.895 -27.775 28.178 1.00 78.65 102 TYR B CA 1
ATOM 1808 C C . TYR B 1 101 ? 54.818 -27.190 27.264 1.00 73.25 102 TYR B C 1
ATOM 1809 O O . TYR B 1 101 ? 54.180 -26.189 27.593 1.00 73.61 102 TYR B O 1
ATOM 1818 N N . THR B 1 102 ? 54.619 -27.798 26.099 1.00 65.84 103 THR B N 1
ATOM 1819 C CA . THR B 1 102 ? 53.648 -27.274 25.148 1.00 64.72 103 THR B CA 1
ATOM 1820 C C . THR B 1 102 ? 52.630 -28.349 24.793 1.00 61.59 103 THR B C 1
ATOM 1821 O O . THR B 1 102 ? 52.795 -29.527 25.116 1.00 59.57 103 THR B O 1
ATOM 1825 N N . LEU B 1 103 ? 51.557 -27.922 24.129 1.00 56.82 104 LEU B N 1
ATOM 1826 C CA . LEU B 1 103 ? 50.471 -28.809 23.737 1.00 56.80 104 LEU B CA 1
ATOM 1827 C C . LEU B 1 103 ? 50.178 -28.633 22.257 1.00 56.55 104 LEU B C 1
ATOM 1828 O O . LEU B 1 103 ? 50.067 -27.502 21.772 1.00 50.39 104 LEU B O 1
ATOM 1833 N N . ILE B 1 104 ? 50.063 -29.749 21.545 1.00 56.83 105 ILE B N 1
ATOM 1834 C CA . ILE B 1 104 ? 49.586 -29.752 20.167 1.00 54.33 105 ILE B CA 1
ATOM 1835 C C . ILE B 1 104 ? 48.084 -29.991 20.204 1.00 54.94 105 ILE B C 1
ATOM 1836 O O . ILE B 1 104 ? 47.628 -31.040 20.671 1.00 58.67 105 ILE B O 1
ATOM 1841 N N . VAL B 1 105 ? 47.309 -29.021 19.729 1.00 51.60 106 VAL B N 1
ATOM 1842 C CA . VAL B 1 105 ? 45.853 -29.100 19.749 1.00 52.16 106 VAL B CA 1
ATOM 1843 C C . VAL B 1 105 ? 45.356 -29.162 18.313 1.00 50.66 106 VAL B C 1
ATOM 1844 O O . VAL B 1 105 ? 45.551 -28.220 17.535 1.00 49.04 106 VAL B O 1
ATOM 1848 N N . GLU B 1 106 ? 44.716 -30.272 17.969 1.00 48.90 107 GLU B N 1
ATOM 1849 C CA . GLU B 1 106 ? 44.091 -30.478 16.673 1.00 51.41 107 GLU B CA 1
ATOM 1850 C C . GLU B 1 106 ? 42.581 -30.482 16.862 1.00 53.31 107 GLU B C 1
ATOM 1851 O O . GLU B 1 106 ? 42.062 -31.199 17.723 1.00 59.27 107 GLU B O 1
ATOM 1857 N N . ILE B 1 107 ? 41.882 -29.672 16.077 1.00 52.04 108 ILE B N 1
ATOM 1858 C CA . ILE B 1 107 ? 40.432 -29.558 16.154 1.00 48.34 108 ILE B CA 1
ATOM 1859 C C . ILE B 1 107 ? 39.873 -29.868 14.775 1.00 47.60 108 ILE B C 1
ATOM 1860 O O . ILE B 1 107 ? 40.112 -29.122 13.815 1.00 47.42 108 ILE B O 1
ATOM 1865 N N . ARG B 1 108 ? 39.147 -30.977 14.673 1.00 47.96 109 ARG B N 1
ATOM 1866 C CA . ARG B 1 108 ? 38.407 -31.340 13.473 1.00 48.64 109 ARG B CA 1
ATOM 1867 C C . ARG B 1 108 ? 36.928 -31.104 13.741 1.00 48.97 109 ARG B C 1
ATOM 1868 O O . ARG B 1 108 ? 36.422 -31.480 14.802 1.00 55.06 109 ARG B O 1
ATOM 1876 N N . PHE B 1 109 ? 36.241 -30.473 12.796 1.00 42.03 110 PHE B N 1
ATOM 1877 C CA . PHE B 1 109 ? 34.874 -30.053 13.060 1.00 45.23 110 PHE B CA 1
ATOM 1878 C C . PHE B 1 109 ? 34.142 -29.872 11.742 1.00 49.05 110 PHE B C 1
ATOM 1879 O O . PHE B 1 109 ? 34.755 -29.744 10.685 1.00 44.99 110 PHE B O 1
ATOM 1887 N N . SER B 1 110 ? 32.820 -29.865 11.819 1.00 53.03 111 SER B N 1
ATOM 1888 C CA . SER B 1 110 ? 31.995 -29.501 10.681 1.00 53.63 111 SER B CA 1
ATOM 1889 C C . SER B 1 110 ? 31.138 -28.302 11.060 1.00 50.85 111 SER B C 1
ATOM 1890 O O . SER B 1 110 ? 30.927 -28.013 12.240 1.00 48.00 111 SER B O 1
ATOM 1893 N N . VAL B 1 111 ? 30.657 -27.596 10.043 1.00 54.41 112 VAL B N 1
ATOM 1894 C CA . VAL B 1 111 ? 29.811 -26.424 10.232 1.00 50.78 112 VAL B CA 1
ATOM 1895 C C . VAL B 1 111 ? 28.357 -26.840 10.061 1.00 53.04 112 VAL B C 1
ATOM 1896 O O . VAL B 1 111 ? 28.031 -27.723 9.258 1.00 56.98 112 VAL B O 1
ATOM 1900 N N . ILE B 1 112 ? 27.477 -26.194 10.833 1.00 50.64 113 ILE B N 1
ATOM 1901 C CA . ILE B 1 112 ? 26.056 -26.541 10.855 1.00 56.17 113 ILE B CA 1
ATOM 1902 C C . ILE B 1 112 ? 25.444 -26.476 9.459 1.00 67.87 113 ILE B C 1
ATOM 1903 O O . ILE B 1 112 ? 24.647 -27.343 9.078 1.00 79.13 113 ILE B O 1
ATOM 1908 N N . ASP B 1 113 ? 25.800 -25.454 8.674 1.00 71.02 114 ASP B N 1
ATOM 1909 C CA . ASP B 1 113 ? 25.113 -25.235 7.400 1.00 93.24 114 ASP B CA 1
ATOM 1910 C C . ASP B 1 113 ? 25.320 -26.403 6.438 1.00 97.68 114 ASP B C 1
ATOM 1911 O O . ASP B 1 113 ? 24.408 -26.758 5.683 1.00 108.19 114 ASP B O 1
ATOM 1916 N N . ASN B 1 114 ? 26.501 -27.014 6.448 1.00 90.70 115 ASN B N 1
ATOM 1917 C CA . ASN B 1 114 ? 26.760 -28.221 5.664 1.00 96.96 115 ASN B CA 1
ATOM 1918 C C . ASN B 1 114 ? 27.597 -29.175 6.507 1.00 88.90 115 ASN B C 1
ATOM 1919 O O . ASN B 1 114 ? 28.827 -29.029 6.593 1.00 77.06 115 ASN B O 1
ATOM 1924 N N . PRO B 1 115 ? 26.970 -30.173 7.131 1.00 95.42 116 PRO B N 1
ATOM 1925 C CA . PRO B 1 115 ? 27.666 -31.009 8.114 1.00 95.96 116 PRO B CA 1
ATOM 1926 C C . PRO B 1 115 ? 28.541 -32.102 7.523 1.00 97.36 116 PRO B C 1
ATOM 1927 O O . PRO B 1 115 ? 29.064 -32.923 8.281 1.00 91.91 116 PRO B O 1
ATOM 1931 N N . ASP B 1 116 ? 28.712 -32.149 6.204 1.00 104.56 117 ASP B N 1
ATOM 1932 C CA . ASP B 1 116 ? 29.505 -33.219 5.613 1.00 110.28 117 ASP B CA 1
ATOM 1933 C C . ASP B 1 116 ? 30.993 -32.892 5.611 1.00 102.13 117 ASP B C 1
ATOM 1934 O O . ASP B 1 116 ? 31.817 -33.750 5.946 1.00 104.64 117 ASP B O 1
ATOM 1939 N N . ASP B 1 117 ? 31.351 -31.657 5.265 1.00 96.13 118 ASP B N 1
ATOM 1940 C CA . ASP B 1 117 ? 32.746 -31.288 5.058 1.00 86.42 118 ASP B CA 1
ATOM 1941 C C . ASP B 1 117 ? 33.463 -31.090 6.388 1.00 74.19 118 ASP B C 1
ATOM 1942 O O . ASP B 1 117 ? 33.011 -30.322 7.244 1.00 68.90 118 ASP B O 1
ATOM 1947 N N . ILE B 1 118 ? 34.594 -31.769 6.546 1.00 69.38 119 ILE B N 1
ATOM 1948 C CA . ILE B 1 118 ? 35.384 -31.727 7.769 1.00 57.99 119 ILE B CA 1
ATOM 1949 C C . ILE B 1 118 ? 36.491 -30.694 7.597 1.00 53.03 119 ILE B C 1
ATOM 1950 O O . ILE B 1 118 ? 37.314 -30.796 6.680 1.00 55.70 119 ILE B O 1
ATOM 1955 N N . GLU B 1 119 ? 36.493 -29.691 8.465 1.00 47.50 120 GLU B N 1
ATOM 1956 C CA . GLU B 1 119 ? 37.535 -28.682 8.557 1.00 46.40 120 GLU B CA 1
ATOM 1957 C C . GLU B 1 119 ? 38.387 -28.946 9.793 1.00 49.14 120 GLU B C 1
ATOM 1958 O O . GLU B 1 119 ? 38.051 -29.773 10.644 1.00 50.02 120 GLU B O 1
ATOM 1964 N N . GLN B 1 120 ? 39.502 -28.229 9.892 1.00 49.63 121 GLN B N 1
ATOM 1965 C CA . GLN B 1 120 ? 40.396 -28.457 11.018 1.00 54.78 121 GLN B CA 1
ATOM 1966 C C . GLN B 1 120 ? 41.296 -27.250 11.224 1.00 49.19 121 GLN B C 1
ATOM 1967 O O . GLN B 1 120 ? 41.601 -26.514 10.283 1.00 48.67 121 GLN B O 1
ATOM 1973 N N . ILE B 1 121 ? 41.710 -27.058 12.475 1.00 44.97 122 ILE B N 1
ATOM 1974 C CA . ILE B 1 121 ? 42.835 -26.195 12.800 1.00 49.52 122 ILE B CA 1
ATOM 1975 C C . ILE B 1 121 ? 43.780 -26.989 13.690 1.00 52.28 122 ILE B C 1
ATOM 1976 O O . ILE B 1 121 ? 43.389 -27.954 14.350 1.00 46.56 122 ILE B O 1
ATOM 1981 N N . LYS B 1 122 ? 45.045 -26.585 13.685 1.00 55.92 123 LYS B N 1
ATOM 1982 C CA . LYS B 1 122 ? 46.070 -27.274 14.460 1.00 60.87 123 LYS B CA 1
ATOM 1983 C C . LYS B 1 122 ? 47.022 -26.219 14.994 1.00 63.65 123 LYS B C 1
ATOM 1984 O O . LYS B 1 122 ? 47.641 -25.496 14.209 1.00 69.25 123 LYS B O 1
ATOM 1990 N N . LEU B 1 123 ? 47.128 -26.116 16.317 1.00 61.99 124 LEU B N 1
ATOM 1991 C CA . LEU B 1 123 ? 47.882 -25.034 16.930 1.00 62.08 124 LEU B CA 1
ATOM 1992 C C . LEU B 1 123 ? 48.698 -25.554 18.106 1.00 62.38 124 LEU B C 1
ATOM 1993 O O . LEU B 1 123 ? 48.394 -26.593 18.690 1.00 64.74 124 LEU B O 1
ATOM 1998 N N . GLN B 1 124 ? 49.752 -24.815 18.439 1.00 64.07 125 GLN B N 1
ATOM 1999 C CA . GLN B 1 124 ? 50.578 -25.088 19.607 1.00 64.51 125 GLN B CA 1
ATOM 2000 C C . GLN B 1 124 ? 50.247 -24.099 20.714 1.00 66.38 125 GLN B C 1
ATOM 2001 O O . GLN B 1 124 ? 50.128 -22.895 20.470 1.00 75.14 125 GLN B O 1
ATOM 2007 N N . LEU B 1 125 ? 50.113 -24.608 21.932 1.00 62.27 126 LEU B N 1
ATOM 2008 C CA . LEU B 1 125 ? 49.819 -23.784 23.093 1.00 64.21 126 LEU B CA 1
ATOM 2009 C C . LEU B 1 125 ? 50.934 -23.924 24.120 1.00 67.87 126 LEU B C 1
ATOM 2010 O O . LEU B 1 125 ? 51.476 -25.017 24.321 1.00 67.14 126 LEU B O 1
ATOM 2015 N N . ALA B 1 126 ? 51.271 -22.808 24.763 1.00 69.21 127 ALA B N 1
ATOM 2016 C CA . ALA B 1 126 ? 52.304 -22.773 25.784 1.00 75.12 127 ALA B CA 1
ATOM 2017 C C . ALA B 1 126 ? 51.855 -21.854 26.912 1.00 88.73 127 ALA B C 1
ATOM 2018 O O . ALA B 1 126 ? 50.872 -21.119 26.792 1.00 88.72 127 ALA B O 1
ATOM 2020 N N . SER B 1 127 ? 52.595 -21.900 28.018 1.00 95.72 128 SER B N 1
ATOM 2021 C CA . SER B 1 127 ? 52.288 -21.090 29.190 1.00 101.53 128 SER B CA 1
ATOM 2022 C C . SER B 1 127 ? 52.736 -19.648 28.953 1.00 106.73 128 SER B C 1
ATOM 2023 O O . SER B 1 127 ? 53.175 -19.277 27.862 1.00 107.76 128 SER B O 1
ATOM 2026 N N . SER B 1 128 ? 52.631 -18.814 29.982 1.00 114.97 129 SER B N 1
ATOM 2027 C CA . SER B 1 128 ? 53.026 -17.414 29.871 1.00 119.60 129 SER B CA 1
ATOM 2028 C C . SER B 1 128 ? 54.252 -17.116 30.728 1.00 122.03 129 SER B C 1
ATOM 2029 O O . SER B 1 128 ? 55.377 -17.078 30.228 1.00 123.47 129 SER B O 1
#

Sequence (245 aa):
NINKLYSDIDPEKDWNKDVSRSLGLRSIKNSLLGIITTRKGSRPFDPEFGCDLSDQLFENTPLTADTVERNIESAVRNYEPRIDKLAVNVIPVYDDYTLIVEIRFSVIDNPDDIEQIKLQLASNKLYSDIDPEKDWNKDVSRSLGLRSIKNSLLGIITTRKGSRPFDPEFGCDLSDQLFENTPLTADTVERNNIESAVRNYEPRIDKLAVNNVIPVYDDYTLIVEIRFSVIDNPDDIEQIKLQLASS

Secondary structure (DSSP, 8-state):
-------SS-----TTHHHHHHHHHHHHHHHHHHHHHSBTT--TT-TT-SB---HHHHH--TTHHHHHHHHHHHHHHHH-TTEEEEEEEEEEETTTTEEEEEEEEEESS-TTS-EEEEEEE--/-----TTS----TTHHHHHHHHHHHHHHHHHHHHHSBTT--TT-TT-SB---HHHHH--TTHHHHHHHHHHHHHHHH-TTEEEEEEEEEEEGGGTEEEEEEEEEETTEEEEEEEEEEEE---

Solvent-accessible surface area: 16108 Å² total

Radius of gyration: 21.66 Å; Cα contacts (8 Å, |Δi|>4): 357; chains: 2; bounding box: 62×64×62 Å

CATH classification: 3.10.450.40

InterPro domains:
  IPR007048 IraD/Gp25-like [PF04965] (29-116)